Protein AF-A0A6A6XIS3-F1 (afdb_monomer_lite)

Foldseek 3Di:
DADQQDDDPVDDLVDDFAFDALVVAFFWKKKFKDLQLLLQVLQVSQACRSHVLDDCPVVQCDGQNDDNPHPRDDQDNAQAQRQPPDDDDDVPRFIKMKIKAAQGGPSRWIKIWIWTDDPPDTPDIDIHTHDPSSCRSRNQKDDFPDPPPRCQRIDGSHPGMHTGGCPPPVDHSSVSSCVNVVVVVQVVCVSVVHDHDPD

Sequence (199 aa):
MCPAIQLDMSKDYTKPPKAHHAADITTAIYQGETCNPLVCLAIIRVAQANLPFINFSSALNHLTNLSPADPFPQLPKEPTFVDDIAHMPRAGDKIIKTLFIPGYYTDGRHALGYYVRLTKYKTSILFTPCTEANLQQLGLVATFEGDTGAWEDAVIATNKGTWKDKEDESFSWTILFNWVAVCWKDRLRLIMGGKESPW

Radius of gyration: 16.17 Å; chains: 1; bounding box: 38×39×42 Å

Structure (mmCIF, N/CA/C/O backbone):
data_AF-A0A6A6XIS3-F1
#
_entry.id   AF-A0A6A6XIS3-F1
#
loop_
_atom_site.group_PDB
_atom_site.id
_atom_site.type_symbol
_atom_site.label_atom_id
_atom_site.label_alt_id
_atom_site.label_comp_id
_atom_site.label_asym_id
_atom_site.label_entity_id
_atom_site.label_seq_id
_atom_site.pdbx_PDB_ins_code
_atom_site.Cartn_x
_atom_site.Cartn_y
_atom_site.Cartn_z
_atom_site.occupancy
_atom_site.B_iso_or_equiv
_atom_site.auth_seq_id
_atom_site.auth_comp_id
_atom_site.auth_asym_id
_atom_site.auth_atom_id
_atom_site.pdbx_PDB_model_num
ATOM 1 N N . MET A 1 1 ? 13.113 -17.434 -3.482 1.00 50.44 1 MET A N 1
ATOM 2 C CA . MET A 1 1 ? 11.689 -17.653 -3.148 1.00 50.44 1 MET A CA 1
ATOM 3 C C . MET A 1 1 ? 11.311 -16.631 -2.092 1.00 50.44 1 MET A C 1
ATOM 5 O O . MET A 1 1 ? 12.051 -16.529 -1.123 1.00 50.44 1 MET A O 1
ATOM 9 N N . CYS A 1 2 ? 10.252 -15.844 -2.308 1.00 57.19 2 CYS A N 1
ATOM 10 C CA . CYS A 1 2 ? 9.712 -14.971 -1.259 1.00 57.19 2 CYS A CA 1
ATOM 11 C C . CYS A 1 2 ? 9.080 -15.837 -0.157 1.00 57.19 2 CYS A C 1
ATOM 13 O O . CYS A 1 2 ? 8.510 -16.880 -0.498 1.00 57.19 2 CYS A O 1
ATOM 15 N N . PRO A 1 3 ? 9.161 -15.438 1.123 1.00 64.69 3 PRO A N 1
ATOM 16 C CA . PRO A 1 3 ? 8.476 -16.151 2.194 1.00 64.69 3 PRO A CA 1
ATOM 17 C C . PRO A 1 3 ? 6.965 -16.176 1.929 1.00 64.69 3 PRO A C 1
ATOM 19 O O . PRO A 1 3 ? 6.390 -15.194 1.454 1.00 64.69 3 PRO A O 1
ATOM 22 N N . ALA A 1 4 ? 6.326 -17.318 2.194 1.00 76.44 4 ALA A N 1
ATOM 23 C CA . ALA A 1 4 ? 4.875 -17.428 2.106 1.00 76.44 4 ALA A CA 1
ATOM 24 C C . ALA A 1 4 ? 4.246 -16.549 3.193 1.00 76.44 4 ALA A C 1
ATOM 26 O O . ALA A 1 4 ? 4.603 -16.668 4.365 1.00 76.44 4 ALA A O 1
ATOM 27 N N . ILE A 1 5 ? 3.337 -15.655 2.804 1.00 83.62 5 ILE A N 1
ATOM 28 C CA . ILE A 1 5 ? 2.656 -14.778 3.757 1.00 83.62 5 ILE A CA 1
ATOM 29 C C . ILE A 1 5 ? 1.709 -15.616 4.609 1.00 83.62 5 ILE A C 1
ATOM 31 O O . ILE A 1 5 ? 0.888 -16.363 4.071 1.00 83.62 5 ILE A O 1
ATOM 35 N N . GLN A 1 6 ? 1.819 -15.486 5.928 1.00 83.38 6 GLN A N 1
ATOM 36 C CA . GLN A 1 6 ? 0.915 -16.167 6.843 1.00 83.38 6 GLN A CA 1
ATOM 37 C C . GLN A 1 6 ? -0.440 -15.447 6.854 1.00 83.38 6 GLN A C 1
ATOM 39 O O . GLN A 1 6 ? -0.522 -14.242 7.102 1.00 83.38 6 GLN A O 1
ATOM 44 N N . LEU A 1 7 ? -1.504 -16.189 6.545 1.00 85.81 7 LEU A N 1
ATOM 45 C CA . LEU A 1 7 ? -2.871 -15.676 6.579 1.00 85.81 7 LEU A CA 1
ATOM 46 C C . LEU A 1 7 ? -3.438 -15.750 7.996 1.00 85.81 7 LEU A C 1
ATOM 48 O O . LEU A 1 7 ? -3.193 -16.708 8.731 1.00 85.81 7 LEU A O 1
ATOM 52 N N . ASP A 1 8 ? -4.234 -14.748 8.358 1.00 86.38 8 ASP A N 1
ATOM 53 C CA . ASP A 1 8 ? -5.022 -14.761 9.583 1.00 86.38 8 ASP A CA 1
ATOM 54 C C . ASP A 1 8 ? -6.297 -15.572 9.340 1.00 86.38 8 ASP A C 1
ATOM 56 O O . ASP A 1 8 ? -7.261 -15.091 8.745 1.00 86.38 8 ASP A O 1
ATOM 60 N N . MET A 1 9 ? -6.306 -16.815 9.818 1.00 87.00 9 MET A N 1
ATOM 61 C CA . MET A 1 9 ? -7.400 -17.767 9.598 1.00 87.00 9 MET A CA 1
ATOM 62 C C . MET A 1 9 ? -8.749 -17.323 10.193 1.00 87.00 9 MET A C 1
ATOM 64 O O . MET A 1 9 ? -9.764 -17.955 9.909 1.00 87.00 9 MET A O 1
ATOM 68 N N . SER A 1 10 ? -8.791 -16.248 10.990 1.00 88.50 10 SER A N 1
ATOM 69 C CA . SER A 1 10 ? -10.043 -15.640 11.457 1.00 88.50 10 SER A CA 1
ATOM 70 C C . SER A 1 10 ? -10.752 -14.793 10.390 1.00 88.50 10 SER A C 1
ATOM 72 O O . SER A 1 10 ? -11.911 -14.415 10.581 1.00 88.50 10 SER A O 1
ATOM 74 N N . LYS A 1 11 ? -10.085 -14.473 9.271 1.00 88.75 11 LYS A N 1
ATOM 75 C CA . LYS A 1 11 ? -10.623 -13.615 8.206 1.00 88.75 11 LYS A CA 1
ATOM 76 C C . LYS A 1 11 ? -11.181 -14.427 7.044 1.00 88.75 11 LYS A C 1
ATOM 78 O O . LYS A 1 11 ? -10.642 -15.454 6.642 1.00 88.75 11 LYS A O 1
ATOM 83 N N . ASP A 1 12 ? -12.242 -13.897 6.441 1.00 88.12 12 ASP A N 1
ATOM 84 C CA . ASP A 1 12 ? -12.758 -14.403 5.172 1.00 88.12 12 ASP A CA 1
ATOM 85 C C . ASP A 1 12 ? -11.967 -13.787 4.003 1.00 88.12 12 ASP A C 1
ATOM 87 O O . ASP A 1 12 ? -12.017 -12.576 3.758 1.00 88.12 12 ASP A O 1
ATOM 91 N N . TYR A 1 13 ? -11.222 -14.639 3.296 1.00 86.56 13 TYR A N 1
ATOM 92 C CA . TYR A 1 13 ? -10.437 -14.294 2.105 1.00 86.56 13 TYR A CA 1
ATOM 93 C C . TYR A 1 13 ? -11.112 -14.707 0.794 1.00 86.56 13 TYR A C 1
ATOM 95 O O . TYR A 1 13 ? -10.559 -14.483 -0.281 1.00 86.56 13 TYR A O 1
ATOM 103 N N . THR A 1 14 ? -12.297 -15.319 0.856 1.00 85.00 14 THR A N 1
ATOM 104 C CA . THR A 1 14 ? -13.046 -15.734 -0.343 1.00 85.00 14 THR A CA 1
ATOM 105 C C . THR A 1 14 ? -13.743 -14.561 -1.019 1.00 85.00 14 THR A C 1
ATOM 107 O O . THR A 1 14 ? -14.118 -14.641 -2.188 1.00 85.00 14 THR A O 1
ATOM 110 N N . LYS A 1 15 ? -13.897 -13.455 -0.286 1.00 84.19 15 LYS A N 1
ATOM 111 C CA . LYS A 1 15 ? -14.537 -12.234 -0.749 1.00 84.19 15 LYS A CA 1
ATOM 112 C C . LYS A 1 15 ? -13.800 -10.992 -0.245 1.00 84.19 15 LYS A C 1
ATOM 114 O O . LYS A 1 15 ? -13.090 -11.047 0.760 1.00 84.19 15 LYS A O 1
ATOM 119 N N . PRO A 1 16 ? -13.999 -9.848 -0.907 1.00 83.62 16 PRO A N 1
ATOM 120 C CA . PRO A 1 16 ? -13.511 -8.565 -0.421 1.00 83.62 16 PRO A CA 1
ATOM 121 C C . PRO A 1 16 ? -14.115 -8.203 0.946 1.00 83.62 16 PRO A C 1
ATOM 123 O O . PRO A 1 16 ? -15.332 -8.342 1.117 1.00 83.62 16 PRO A O 1
ATOM 126 N N . PRO A 1 17 ? -13.319 -7.690 1.901 1.00 89.88 17 PRO A N 1
ATOM 127 C CA . PRO A 1 17 ? -13.864 -7.136 3.133 1.00 89.88 17 PRO A CA 1
ATOM 128 C C . PRO A 1 17 ? -14.709 -5.886 2.878 1.00 89.88 17 PRO A C 1
ATOM 130 O O . PRO A 1 17 ? -14.479 -5.125 1.935 1.00 89.88 17 PRO A O 1
ATOM 133 N N . LYS A 1 18 ? -15.676 -5.644 3.765 1.00 90.06 18 LYS A N 1
ATOM 134 C CA . LYS A 1 18 ? -16.499 -4.433 3.744 1.00 90.06 18 LYS A CA 1
ATOM 135 C C . LYS A 1 18 ? -15.743 -3.279 4.407 1.00 90.06 18 LYS A C 1
ATOM 137 O O . LYS A 1 18 ? -15.164 -3.459 5.471 1.00 90.06 18 LYS A O 1
ATOM 142 N N . ALA A 1 19 ? -15.763 -2.105 3.784 1.00 90.31 19 ALA A N 1
ATOM 143 C CA . ALA A 1 19 ? -15.202 -0.879 4.348 1.00 90.31 19 ALA A CA 1
ATOM 144 C C . ALA A 1 19 ? -16.170 -0.211 5.340 1.00 90.31 19 ALA A C 1
ATOM 146 O O . ALA A 1 19 ? -17.391 -0.305 5.169 1.00 90.31 19 ALA A O 1
ATOM 147 N N . HIS A 1 20 ? -15.630 0.501 6.328 1.00 90.75 20 HIS A N 1
ATOM 148 C CA . HIS A 1 20 ? -16.382 1.474 7.123 1.00 90.75 20 HIS A CA 1
ATOM 149 C C . HIS A 1 20 ? -16.811 2.683 6.277 1.00 90.75 20 HIS A C 1
ATOM 151 O O . HIS A 1 20 ? -16.275 2.923 5.189 1.00 90.75 20 HIS A O 1
ATOM 157 N N . HIS A 1 21 ? -17.773 3.471 6.766 1.00 87.31 21 HIS A N 1
ATOM 158 C CA . HIS A 1 21 ? -18.038 4.774 6.166 1.00 87.31 21 HIS A CA 1
ATOM 159 C C . HIS A 1 21 ? -16.956 5.770 6.590 1.00 87.31 21 HIS A C 1
ATOM 161 O O . HIS A 1 21 ? -16.457 5.718 7.710 1.00 87.31 21 HIS A O 1
ATOM 167 N N . ALA A 1 22 ? -16.633 6.728 5.716 1.00 84.69 22 ALA A N 1
ATOM 168 C CA . ALA A 1 22 ? -15.648 7.773 6.018 1.00 84.69 22 ALA A CA 1
ATOM 169 C C . ALA A 1 22 ? -15.992 8.568 7.294 1.00 84.69 22 ALA A C 1
ATOM 171 O O . ALA A 1 22 ? -15.108 9.086 7.965 1.00 84.69 22 ALA A O 1
ATOM 172 N N . ALA A 1 23 ? -17.283 8.673 7.625 1.00 85.00 23 ALA A N 1
ATOM 173 C CA . ALA A 1 23 ? -17.749 9.336 8.837 1.00 85.00 23 ALA A CA 1
ATOM 174 C C . ALA A 1 23 ? -17.407 8.562 10.124 1.00 85.00 23 ALA A C 1
ATOM 176 O O . ALA A 1 23 ? -17.239 9.201 11.159 1.00 85.00 23 ALA A O 1
ATOM 177 N N . ASP A 1 24 ? -17.276 7.234 10.042 1.00 85.81 24 ASP A N 1
ATOM 178 C CA . ASP A 1 24 ? -17.088 6.339 11.193 1.00 85.81 24 ASP A CA 1
ATOM 179 C C . ASP A 1 24 ? -15.615 6.196 11.597 1.00 85.81 24 ASP A C 1
ATOM 181 O O . ASP A 1 24 ? -15.310 5.684 12.670 1.00 85.81 24 ASP A O 1
ATOM 185 N N . ILE A 1 25 ? -14.693 6.611 10.727 1.00 81.12 25 ILE A N 1
ATOM 186 C CA . ILE A 1 25 ? -13.257 6.469 10.950 1.00 81.12 25 ILE A CA 1
ATOM 187 C C . ILE A 1 25 ? -12.704 7.777 11.517 1.00 81.12 25 ILE A C 1
ATOM 189 O O . ILE A 1 25 ? -12.850 8.853 10.932 1.00 81.12 25 ILE A O 1
ATOM 193 N N . THR A 1 26 ? -12.075 7.658 12.684 1.00 83.25 26 THR A N 1
ATOM 194 C CA . THR A 1 26 ? -11.471 8.764 13.439 1.00 83.25 26 THR A CA 1
ATOM 195 C C . THR A 1 26 ? -9.951 8.689 13.487 1.00 83.25 26 THR A C 1
ATOM 197 O O . THR A 1 26 ? -9.322 9.619 13.974 1.00 83.25 26 THR A O 1
ATOM 200 N N . THR A 1 27 ? -9.360 7.593 13.013 1.00 87.19 27 THR A N 1
ATOM 201 C CA . THR A 1 27 ? -7.909 7.399 13.021 1.00 87.19 27 THR A CA 1
ATOM 202 C C . THR A 1 27 ? -7.237 8.274 11.972 1.00 87.19 27 THR A C 1
ATOM 204 O O . THR A 1 27 ? -7.782 8.487 10.880 1.00 87.19 27 THR A O 1
ATOM 207 N N . ALA A 1 28 ? -6.018 8.713 12.272 1.00 91.00 28 ALA A N 1
ATOM 208 C CA . ALA A 1 28 ? -5.159 9.366 11.302 1.00 91.00 28 ALA A CA 1
ATOM 209 C C . ALA A 1 28 ? -4.902 8.451 10.090 1.00 91.00 28 ALA A C 1
ATOM 211 O O . ALA A 1 28 ? -4.998 7.222 10.160 1.00 91.00 28 ALA A O 1
ATOM 212 N N . ILE A 1 29 ? -4.586 9.055 8.950 1.00 92.31 29 ILE A N 1
ATOM 213 C CA . ILE A 1 29 ? -4.200 8.355 7.722 1.00 92.31 29 ILE A CA 1
ATOM 214 C C . ILE A 1 29 ? -2.703 8.554 7.514 1.00 92.31 29 ILE A C 1
ATOM 216 O O . ILE A 1 29 ? -2.222 9.673 7.608 1.00 92.31 29 ILE A O 1
ATOM 220 N N . TYR A 1 30 ? -1.953 7.513 7.176 1.00 93.62 30 TYR A N 1
ATOM 221 C CA . TYR A 1 30 ? -0.554 7.689 6.796 1.00 93.62 30 TYR A CA 1
ATOM 222 C C . TYR A 1 30 ? -0.441 7.863 5.287 1.00 93.62 30 TYR A C 1
ATOM 224 O O . TYR A 1 30 ? -0.939 7.034 4.520 1.00 93.62 30 TYR A O 1
ATOM 232 N N . GLN A 1 31 ? 0.235 8.918 4.843 1.00 93.06 31 GLN A N 1
ATOM 233 C CA . GLN A 1 31 ? 0.507 9.163 3.430 1.00 93.06 31 GLN A CA 1
ATOM 234 C C . GLN A 1 31 ? 1.981 9.477 3.224 1.00 93.06 31 GLN A C 1
ATOM 236 O O . GLN A 1 31 ? 2.530 10.330 3.917 1.00 93.06 31 GLN A O 1
ATOM 241 N N . GLY A 1 32 ? 2.602 8.854 2.223 1.00 93.69 32 GLY A N 1
ATOM 242 C CA . GLY A 1 32 ? 3.991 9.134 1.882 1.00 93.69 32 GLY A CA 1
ATOM 243 C C . GLY A 1 32 ? 4.312 8.986 0.406 1.00 93.69 32 GLY A C 1
ATOM 244 O O . GLY A 1 32 ? 3.444 8.700 -0.423 1.00 93.69 32 GLY A O 1
ATOM 245 N N . GLU A 1 33 ? 5.577 9.231 0.078 1.00 94.62 33 GLU A N 1
ATOM 246 C CA . GLU A 1 33 ? 6.078 9.243 -1.292 1.00 94.62 33 GLU A CA 1
ATOM 247 C C . GLU A 1 33 ? 7.423 8.522 -1.399 1.00 94.62 33 GLU A C 1
ATOM 249 O O . GLU A 1 33 ? 8.346 8.778 -0.632 1.00 94.62 33 GLU A O 1
ATOM 254 N N . THR A 1 34 ? 7.561 7.674 -2.413 1.00 95.12 34 THR A N 1
ATOM 255 C CA . THR A 1 34 ? 8.798 6.956 -2.732 1.00 95.12 34 THR A CA 1
ATOM 256 C C . THR A 1 34 ? 8.998 6.880 -4.248 1.00 95.12 34 THR A C 1
ATOM 258 O O . THR A 1 34 ? 8.078 7.115 -5.031 1.00 95.12 34 THR A O 1
ATOM 261 N N . CYS A 1 35 ? 10.208 6.540 -4.683 1.00 94.69 35 CYS A N 1
ATOM 262 C CA . CYS A 1 35 ? 10.475 6.094 -6.055 1.00 94.69 35 CYS A CA 1
ATOM 263 C C . CYS A 1 35 ? 10.856 4.608 -6.108 1.00 94.69 35 CYS A C 1
ATOM 265 O O . CYS A 1 35 ? 11.098 4.091 -7.198 1.00 94.69 35 CYS A O 1
ATOM 267 N N . ASN A 1 36 ? 10.912 3.929 -4.958 1.00 94.88 36 ASN A N 1
ATOM 268 C CA . ASN A 1 36 ? 11.418 2.574 -4.839 1.00 94.88 36 ASN A CA 1
ATOM 269 C C . ASN A 1 36 ? 10.377 1.541 -5.324 1.00 94.88 36 ASN A C 1
ATOM 271 O O . ASN A 1 36 ? 9.312 1.400 -4.711 1.00 94.88 36 ASN A O 1
ATOM 275 N N . PRO A 1 37 ? 10.662 0.772 -6.394 1.00 94.56 37 PRO A N 1
ATOM 276 C CA . PRO A 1 37 ? 9.751 -0.254 -6.901 1.00 94.56 37 PRO A CA 1
ATOM 277 C C . PRO A 1 37 ? 9.498 -1.393 -5.898 1.00 94.56 37 PRO A C 1
ATOM 279 O O . PRO A 1 37 ? 8.472 -2.074 -5.996 1.00 94.56 37 PRO A O 1
ATOM 282 N N . LEU A 1 38 ? 10.395 -1.611 -4.924 1.00 95.19 38 LEU A N 1
ATOM 283 C CA . LEU A 1 38 ? 10.233 -2.645 -3.896 1.00 95.19 38 LEU A CA 1
ATOM 284 C C . LEU A 1 38 ? 8.999 -2.410 -3.026 1.00 95.19 38 LEU A C 1
ATOM 286 O O . LEU A 1 38 ? 8.331 -3.377 -2.664 1.00 95.19 38 LEU A O 1
ATOM 290 N N . VAL A 1 39 ? 8.641 -1.150 -2.766 1.00 95.81 39 VAL A N 1
ATOM 291 C CA . VAL A 1 39 ? 7.427 -0.799 -2.018 1.00 95.81 39 VAL A CA 1
ATOM 292 C C . VAL A 1 39 ? 6.181 -1.262 -2.777 1.00 95.81 39 VAL A C 1
ATOM 294 O O . VAL A 1 39 ? 5.308 -1.918 -2.207 1.00 95.81 39 VAL A O 1
ATOM 297 N N . CYS A 1 40 ? 6.119 -1.015 -4.092 1.00 95.56 40 CYS A N 1
ATOM 298 C CA . CYS A 1 40 ? 5.038 -1.526 -4.940 1.00 95.56 40 CYS A CA 1
ATOM 299 C C . CYS A 1 40 ? 4.987 -3.058 -4.935 1.00 95.56 40 CYS A C 1
ATOM 301 O O . CYS A 1 40 ? 3.905 -3.632 -4.796 1.00 95.56 40 CYS A O 1
ATOM 303 N N . LEU A 1 41 ? 6.141 -3.723 -5.067 1.00 95.75 41 LEU A N 1
ATOM 304 C CA . LEU A 1 41 ? 6.219 -5.182 -5.042 1.00 95.75 41 LEU A CA 1
ATOM 305 C C . LEU A 1 41 ? 5.705 -5.746 -3.713 1.00 95.75 41 LEU A C 1
ATOM 307 O O . LEU A 1 41 ? 4.886 -6.664 -3.730 1.00 95.75 41 LEU A O 1
ATOM 311 N N . ALA A 1 42 ? 6.144 -5.199 -2.581 1.00 95.69 42 ALA A N 1
ATOM 312 C CA . ALA A 1 42 ? 5.707 -5.625 -1.256 1.00 95.69 42 ALA A CA 1
ATOM 313 C C . ALA A 1 42 ? 4.184 -5.482 -1.102 1.00 95.69 42 ALA A C 1
ATOM 315 O O . ALA A 1 42 ? 3.515 -6.446 -0.732 1.00 95.69 42 ALA A O 1
ATOM 316 N N . ILE A 1 43 ? 3.607 -4.342 -1.502 1.00 96.25 43 ILE A N 1
ATOM 317 C CA . ILE A 1 43 ? 2.150 -4.125 -1.478 1.00 96.25 43 ILE A CA 1
ATOM 318 C C . ILE A 1 43 ? 1.414 -5.122 -2.389 1.00 96.25 43 ILE A C 1
ATOM 320 O O . ILE A 1 43 ? 0.378 -5.663 -2.003 1.00 96.25 43 ILE A O 1
ATOM 324 N N . ILE A 1 44 ? 1.944 -5.428 -3.580 1.00 95.12 44 ILE A N 1
ATOM 325 C CA . ILE A 1 44 ? 1.360 -6.460 -4.453 1.00 95.12 44 ILE A CA 1
ATOM 326 C C . ILE A 1 44 ? 1.405 -7.834 -3.780 1.00 95.12 44 ILE A C 1
ATOM 328 O O . ILE A 1 44 ? 0.435 -8.583 -3.883 1.00 95.12 44 ILE A O 1
ATOM 332 N N . ARG A 1 45 ? 2.484 -8.184 -3.068 1.00 94.88 45 ARG A N 1
ATOM 333 C CA . ARG A 1 45 ? 2.554 -9.457 -2.334 1.00 94.88 45 ARG A CA 1
ATOM 334 C C . ARG A 1 45 ? 1.523 -9.522 -1.207 1.00 94.88 45 ARG A C 1
ATOM 336 O O . ARG A 1 45 ? 0.861 -10.551 -1.091 1.00 94.88 45 ARG A O 1
ATOM 343 N N . VAL A 1 46 ? 1.304 -8.431 -0.463 1.00 94.56 46 VAL A N 1
ATOM 344 C CA . VAL A 1 46 ? 0.181 -8.335 0.494 1.00 94.56 46 VAL A CA 1
ATOM 345 C C . VAL A 1 46 ? -1.144 -8.634 -0.206 1.00 94.56 46 VAL A C 1
ATOM 347 O O . VAL A 1 46 ? -1.942 -9.425 0.299 1.00 94.56 46 VAL A O 1
ATOM 350 N N . ALA A 1 47 ? -1.361 -8.040 -1.382 1.00 92.81 47 ALA A N 1
ATOM 351 C CA . ALA A 1 47 ? -2.586 -8.221 -2.149 1.00 92.81 47 ALA A CA 1
ATOM 352 C C . ALA A 1 47 ? -2.778 -9.656 -2.640 1.00 92.81 47 ALA A C 1
ATOM 354 O O . ALA A 1 47 ? -3.877 -10.185 -2.529 1.00 92.81 47 ALA A O 1
ATOM 355 N N . GLN A 1 48 ? -1.722 -10.324 -3.106 1.00 92.00 48 GLN A N 1
ATOM 356 C CA . GLN A 1 48 ? -1.797 -11.734 -3.499 1.00 92.00 48 GLN A CA 1
ATOM 357 C C . GLN A 1 48 ? -2.224 -12.643 -2.343 1.00 92.00 48 GLN A C 1
ATOM 359 O O . GLN A 1 48 ? -2.976 -13.588 -2.563 1.00 92.00 48 GLN A O 1
ATOM 364 N N . ALA A 1 49 ? -1.765 -12.353 -1.124 1.00 90.88 49 ALA A N 1
ATOM 365 C CA . ALA A 1 49 ? -2.154 -13.107 0.061 1.00 90.88 49 ALA A CA 1
ATOM 366 C C . ALA A 1 49 ? -3.596 -12.799 0.490 1.00 90.88 49 ALA A C 1
ATOM 368 O O . ALA A 1 49 ? -4.377 -13.708 0.756 1.00 90.88 49 ALA A O 1
ATOM 369 N N . ASN A 1 50 ? -3.970 -11.519 0.527 1.00 89.19 50 ASN A N 1
ATOM 370 C CA . ASN A 1 50 ? -5.267 -11.087 1.048 1.00 89.19 50 ASN A CA 1
ATOM 371 C C . ASN A 1 50 ? -6.412 -11.182 0.028 1.00 89.19 50 ASN A C 1
ATOM 373 O O . ASN A 1 50 ? -7.576 -11.079 0.414 1.00 89.19 50 ASN A O 1
ATOM 377 N N . LEU A 1 51 ? -6.097 -11.348 -1.258 1.00 88.44 51 LEU A N 1
ATOM 37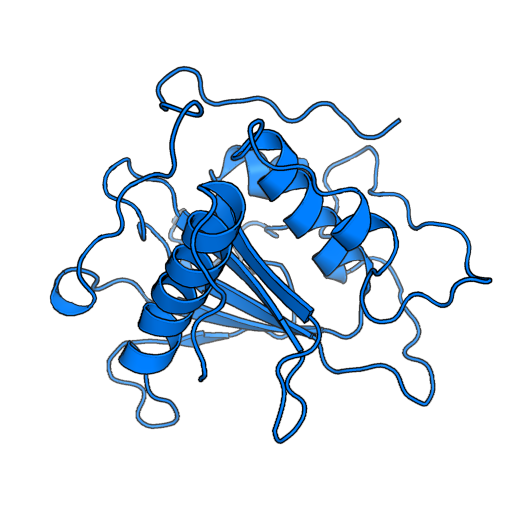8 C CA . LEU A 1 51 ? -7.049 -11.415 -2.367 1.00 88.44 51 LEU A CA 1
ATOM 379 C C . LEU A 1 51 ? -6.685 -12.565 -3.321 1.00 88.44 51 LEU A C 1
ATOM 381 O O . LEU A 1 51 ? -6.405 -12.326 -4.498 1.00 88.44 51 LEU A O 1
ATOM 385 N N . PRO A 1 52 ? -6.701 -13.825 -2.844 1.00 87.94 52 PRO A N 1
ATOM 386 C CA . PRO A 1 52 ? -6.243 -14.978 -3.625 1.00 87.94 52 PRO A CA 1
ATOM 387 C C . PRO A 1 52 ? -7.106 -15.261 -4.865 1.00 87.94 52 PRO A C 1
ATOM 389 O O . PRO A 1 52 ? -6.668 -15.944 -5.786 1.00 87.94 52 PRO A O 1
ATOM 392 N N . PHE A 1 53 ? -8.323 -14.715 -4.919 1.00 83.94 53 PHE A N 1
ATOM 393 C CA . PHE A 1 53 ? -9.223 -14.800 -6.072 1.00 83.94 53 PHE A CA 1
ATOM 394 C C . PHE A 1 53 ? -8.884 -13.802 -7.198 1.00 83.94 53 PHE A C 1
ATOM 396 O O . PHE A 1 53 ? -9.559 -13.791 -8.227 1.00 83.94 53 PHE A O 1
ATOM 403 N N . ILE A 1 54 ? -7.859 -12.957 -7.030 1.00 84.69 54 ILE A N 1
ATOM 404 C CA . ILE A 1 54 ? -7.409 -11.980 -8.030 1.00 84.69 54 ILE A CA 1
ATOM 405 C C . ILE A 1 54 ? -6.049 -12.397 -8.595 1.00 84.69 54 ILE A C 1
ATOM 407 O O . ILE A 1 54 ? -5.099 -12.659 -7.860 1.00 84.69 54 ILE A O 1
ATOM 411 N N . ASN A 1 55 ? -5.918 -12.384 -9.924 1.00 87.88 55 ASN A N 1
ATOM 412 C CA . ASN A 1 55 ? -4.633 -12.595 -10.583 1.00 87.88 55 ASN A CA 1
ATOM 413 C C . ASN A 1 55 ? -3.836 -11.280 -10.682 1.00 87.88 55 ASN A C 1
ATOM 415 O O . ASN A 1 55 ? -4.256 -10.327 -11.339 1.00 87.88 55 ASN A O 1
ATOM 419 N N . PHE A 1 56 ? -2.647 -11.255 -10.075 1.00 89.50 56 PHE A N 1
ATOM 420 C CA . PHE A 1 56 ? -1.744 -10.100 -10.061 1.00 89.50 56 PHE A CA 1
ATOM 421 C C . PHE A 1 56 ? -0.576 -10.187 -11.058 1.00 89.50 56 PHE A C 1
ATOM 423 O O . PHE A 1 56 ? 0.309 -9.335 -11.010 1.00 89.50 56 PHE A O 1
ATOM 430 N N . SER A 1 57 ? -0.552 -11.151 -11.988 1.00 90.00 57 SER A N 1
ATOM 431 C CA . SER A 1 57 ? 0.531 -11.295 -12.980 1.00 90.00 57 SER A CA 1
ATOM 432 C C . SER A 1 57 ? 0.803 -10.005 -13.753 1.00 90.00 57 SER A C 1
ATOM 434 O O . SER A 1 57 ? 1.956 -9.612 -13.896 1.00 90.00 57 SER A O 1
ATOM 436 N N . SER A 1 58 ? -0.243 -9.294 -14.186 1.00 86.81 58 SER A N 1
ATOM 437 C CA . SER A 1 58 ? -0.073 -8.005 -14.866 1.00 86.81 58 SER A CA 1
ATOM 438 C C . SER A 1 58 ? 0.538 -6.940 -13.950 1.00 86.81 58 SER A C 1
ATOM 440 O O . SER A 1 58 ? 1.373 -6.168 -14.397 1.00 86.81 58 SER A O 1
ATOM 442 N N . ALA A 1 59 ? 0.150 -6.884 -12.673 1.00 89.00 59 ALA A N 1
ATOM 443 C CA . ALA A 1 59 ? 0.716 -5.912 -11.737 1.00 89.00 59 ALA A CA 1
ATOM 444 C C . ALA A 1 59 ? 2.202 -6.195 -11.463 1.00 89.00 59 ALA A C 1
ATOM 446 O O . ALA A 1 59 ? 2.997 -5.265 -11.381 1.00 89.00 59 ALA A O 1
ATOM 447 N N . LEU A 1 60 ? 2.579 -7.475 -11.377 1.00 90.75 60 LEU A N 1
ATOM 448 C CA . LEU A 1 60 ? 3.971 -7.898 -11.229 1.00 90.75 60 LEU A CA 1
ATOM 449 C C . LEU A 1 60 ? 4.794 -7.573 -12.484 1.00 90.75 60 LEU A C 1
ATOM 451 O O . LEU A 1 60 ? 5.884 -7.032 -12.370 1.00 90.75 60 LEU A O 1
ATOM 455 N N . ASN A 1 61 ? 4.268 -7.829 -13.682 1.00 88.38 61 ASN A N 1
ATOM 456 C CA . ASN A 1 61 ? 4.987 -7.554 -14.933 1.00 88.38 61 ASN A CA 1
ATOM 457 C C . ASN A 1 61 ? 5.145 -6.055 -15.240 1.00 88.38 61 ASN A C 1
ATOM 459 O O . ASN A 1 61 ? 5.977 -5.685 -16.064 1.00 88.38 61 ASN A O 1
ATOM 463 N N . HIS A 1 62 ? 4.355 -5.198 -14.591 1.00 88.00 62 HIS A N 1
ATOM 464 C CA . HIS A 1 62 ? 4.327 -3.754 -14.820 1.00 88.00 62 HIS A CA 1
ATOM 465 C C . HIS A 1 62 ? 4.539 -2.972 -13.516 1.00 88.00 62 HIS A C 1
ATOM 467 O O . HIS A 1 62 ? 3.819 -2.013 -13.225 1.00 88.00 62 HIS A O 1
ATOM 473 N N . LEU A 1 63 ? 5.525 -3.393 -12.716 1.00 92.00 63 LEU A N 1
ATOM 474 C CA . LEU A 1 63 ? 5.946 -2.652 -11.527 1.00 92.00 63 LEU A CA 1
ATOM 475 C C . LEU A 1 63 ? 6.360 -1.224 -11.902 1.00 92.00 63 LEU A C 1
ATOM 477 O O . LEU A 1 63 ? 7.130 -0.998 -12.835 1.00 92.00 63 LEU A O 1
ATOM 481 N N . THR A 1 64 ? 5.854 -0.247 -11.151 1.00 92.12 64 THR A N 1
ATOM 482 C CA . THR A 1 64 ? 6.236 1.157 -11.325 1.00 92.12 64 THR A CA 1
ATOM 483 C C . THR A 1 64 ? 7.746 1.319 -11.148 1.00 92.12 64 THR A C 1
ATOM 485 O O . THR A 1 64 ? 8.296 0.762 -10.207 1.00 92.12 64 THR A O 1
ATOM 488 N N . ASN A 1 65 ? 8.396 2.114 -12.006 1.00 92.50 65 ASN A N 1
ATOM 489 C CA . ASN A 1 65 ? 9.845 2.391 -11.992 1.00 92.50 65 ASN A CA 1
ATOM 490 C C . ASN A 1 65 ? 10.745 1.162 -12.221 1.00 92.50 65 ASN A C 1
ATOM 492 O O . ASN A 1 65 ? 11.940 1.203 -11.925 1.00 92.50 65 ASN A O 1
ATOM 496 N N . LEU A 1 66 ? 10.187 0.087 -12.784 1.00 91.19 66 LEU A N 1
ATOM 497 C CA . LEU A 1 66 ? 10.943 -1.064 -13.260 1.00 91.19 66 LEU A CA 1
ATOM 498 C C . LEU A 1 66 ? 10.895 -1.115 -14.793 1.00 91.19 66 LEU A C 1
ATOM 500 O O . LEU A 1 66 ? 9.824 -1.216 -15.392 1.00 91.19 66 LEU A O 1
ATOM 504 N N . SER A 1 67 ? 12.057 -1.020 -15.437 1.00 85.69 67 SER A N 1
ATOM 505 C CA . SER A 1 67 ? 12.189 -1.198 -16.885 1.00 85.69 67 SER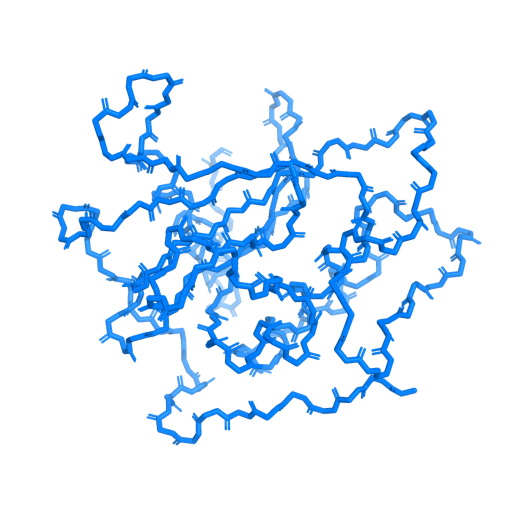 A CA 1
ATOM 506 C C . SER A 1 67 ? 12.051 -2.680 -17.253 1.00 85.69 67 SER A C 1
ATOM 508 O O . SER A 1 67 ? 12.497 -3.529 -16.482 1.00 85.69 67 SER A O 1
ATOM 510 N N . PRO A 1 68 ? 11.543 -3.033 -18.450 1.00 84.69 68 PRO A N 1
ATOM 511 C CA . PRO A 1 68 ? 11.523 -4.423 -18.916 1.00 84.69 68 PRO A CA 1
ATOM 512 C C . PRO A 1 68 ? 12.901 -5.102 -18.964 1.00 84.69 68 PRO A C 1
ATOM 514 O O . PRO A 1 68 ? 12.977 -6.327 -18.947 1.00 84.69 68 PRO A O 1
ATOM 517 N N . ALA A 1 69 ? 13.980 -4.318 -19.062 1.00 86.75 69 ALA A N 1
ATOM 518 C CA . ALA A 1 69 ? 15.352 -4.821 -19.066 1.00 86.75 69 ALA A CA 1
ATOM 519 C C . ALA A 1 69 ? 15.947 -4.986 -17.656 1.00 86.75 69 ALA A C 1
ATOM 521 O O . ALA A 1 69 ? 16.994 -5.616 -17.511 1.00 86.75 69 ALA A O 1
ATOM 522 N N . ASP A 1 70 ? 15.318 -4.406 -16.630 1.00 86.88 70 ASP A N 1
ATOM 523 C CA . ASP A 1 70 ? 15.814 -4.509 -15.263 1.00 86.88 70 ASP A CA 1
ATOM 524 C C . ASP A 1 70 ? 15.557 -5.918 -14.707 1.00 86.88 70 ASP A C 1
ATOM 526 O O . ASP A 1 70 ? 14.513 -6.520 -14.983 1.00 86.88 70 ASP A O 1
ATOM 530 N N . PRO A 1 71 ? 16.465 -6.456 -13.875 1.00 88.62 71 PRO A N 1
ATOM 531 C CA . PRO A 1 71 ? 16.179 -7.679 -13.145 1.00 88.62 71 PRO A CA 1
ATOM 532 C C . PRO A 1 71 ? 14.978 -7.469 -12.221 1.00 88.62 71 PRO A C 1
ATOM 534 O O . PRO A 1 71 ? 14.838 -6.431 -11.572 1.00 88.62 71 PRO A O 1
ATOM 537 N N . PHE A 1 72 ? 14.122 -8.486 -12.124 1.00 89.12 72 PHE A N 1
ATOM 538 C CA . PHE A 1 72 ? 12.967 -8.424 -11.239 1.00 89.12 72 PHE A CA 1
ATOM 539 C C . PHE A 1 72 ? 13.418 -8.269 -9.772 1.00 89.12 72 PHE A C 1
ATOM 541 O O . PHE A 1 72 ? 14.228 -9.081 -9.303 1.00 89.12 72 PHE A O 1
ATOM 548 N N . PRO A 1 73 ? 12.910 -7.266 -9.030 1.00 89.75 73 PRO A N 1
ATOM 549 C CA . PRO A 1 73 ? 13.357 -7.001 -7.673 1.00 89.75 73 PRO A CA 1
ATOM 550 C C . PRO A 1 73 ? 12.971 -8.143 -6.730 1.00 89.75 73 PRO A C 1
ATOM 552 O O . PRO A 1 73 ? 11.931 -8.789 -6.882 1.00 89.75 73 PRO A O 1
ATOM 555 N N . GLN A 1 74 ? 13.816 -8.395 -5.733 1.00 89.88 74 GLN A N 1
ATOM 556 C CA . GLN A 1 74 ? 13.573 -9.415 -4.717 1.00 89.88 74 GLN A CA 1
ATOM 557 C C . GLN A 1 74 ? 13.313 -8.748 -3.375 1.00 89.88 74 GLN A C 1
ATOM 559 O O . GLN A 1 74 ? 14.060 -7.865 -2.963 1.00 89.88 74 GLN A O 1
ATOM 564 N N . LEU A 1 75 ? 12.261 -9.196 -2.692 1.00 89.81 75 LEU A N 1
ATOM 565 C CA . LEU A 1 75 ? 12.049 -8.817 -1.302 1.00 89.81 75 LEU A CA 1
ATOM 566 C C . LEU A 1 75 ? 13.121 -9.484 -0.428 1.00 89.81 75 LEU A C 1
ATOM 568 O O . LEU A 1 75 ? 13.519 -10.620 -0.725 1.00 89.81 75 LEU A O 1
ATOM 572 N N . PRO A 1 76 ? 13.589 -8.802 0.629 1.00 86.12 76 PRO A N 1
ATOM 573 C CA . PRO A 1 76 ? 14.534 -9.384 1.567 1.00 86.12 76 PRO A CA 1
ATOM 574 C C . PRO A 1 76 ? 13.929 -10.639 2.211 1.00 86.12 76 PRO A C 1
ATOM 576 O O . PRO A 1 76 ? 12.711 -10.776 2.338 1.00 86.12 76 PRO A O 1
ATOM 579 N N . LYS A 1 77 ? 14.788 -11.599 2.568 1.00 83.62 77 LYS A N 1
ATOM 580 C CA . LYS A 1 77 ? 14.350 -12.828 3.253 1.00 83.62 77 LYS A CA 1
ATOM 581 C C . LYS A 1 77 ? 13.967 -12.559 4.703 1.00 83.62 77 LYS A C 1
ATOM 583 O O . LYS A 1 77 ? 13.030 -13.173 5.199 1.00 83.62 77 LYS A O 1
ATOM 588 N N . GLU A 1 78 ? 14.699 -11.648 5.330 1.00 83.62 78 GLU A N 1
ATOM 589 C CA . GLU A 1 78 ? 14.450 -11.181 6.685 1.00 83.62 78 GLU A CA 1
ATOM 590 C C . GLU A 1 78 ? 13.635 -9.881 6.645 1.00 83.62 78 GLU A C 1
ATOM 592 O O . GLU A 1 78 ? 13.800 -9.101 5.699 1.00 83.62 78 GLU A O 1
ATOM 597 N N . PRO A 1 79 ? 12.791 -9.612 7.655 1.00 79.06 79 PRO A N 1
ATOM 598 C CA . PRO A 1 79 ? 12.089 -8.341 7.783 1.00 79.06 79 PRO A CA 1
ATOM 599 C C . PRO A 1 79 ? 13.081 -7.171 7.805 1.00 79.06 79 PRO A C 1
ATOM 601 O O . PRO A 1 79 ? 13.823 -6.968 8.759 1.00 79.06 79 PRO A O 1
ATOM 604 N N . THR A 1 80 ? 13.127 -6.411 6.717 1.00 89.25 80 THR A N 1
ATOM 605 C CA . THR A 1 80 ? 13.889 -5.162 6.590 1.00 89.25 80 THR A CA 1
ATOM 606 C C . THR A 1 80 ? 12.953 -4.142 5.986 1.00 89.25 80 THR A C 1
ATOM 608 O O . THR A 1 80 ? 12.249 -4.476 5.029 1.00 89.25 80 THR A O 1
ATOM 611 N N . PHE A 1 81 ? 12.931 -2.924 6.528 1.00 92.50 81 PHE A N 1
ATOM 612 C CA . PHE A 1 81 ? 12.044 -1.891 6.015 1.00 92.50 8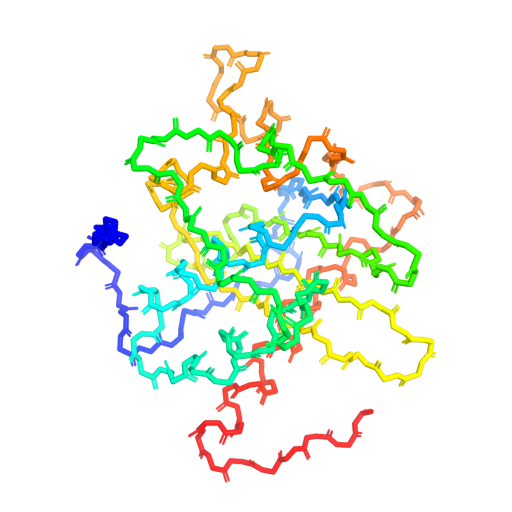1 PHE A CA 1
ATOM 613 C C . PHE A 1 81 ? 12.335 -1.636 4.531 1.00 92.50 81 PHE A C 1
ATOM 615 O O . PHE A 1 81 ? 13.452 -1.293 4.146 1.00 92.50 81 PHE A O 1
ATOM 622 N N . VAL A 1 82 ? 11.346 -1.881 3.670 1.00 92.75 82 VAL A N 1
ATOM 623 C CA . VAL A 1 82 ? 11.585 -2.017 2.224 1.00 92.75 82 VAL A CA 1
ATOM 624 C C . VAL A 1 82 ? 12.037 -0.721 1.567 1.00 92.75 82 VAL A C 1
ATOM 626 O O . VAL A 1 82 ? 12.732 -0.770 0.554 1.00 92.75 82 VAL A O 1
ATOM 629 N N . ASP A 1 83 ? 11.667 0.425 2.137 1.00 93.00 83 ASP A N 1
ATOM 630 C CA . ASP A 1 83 ? 12.048 1.733 1.607 1.00 93.00 83 ASP A CA 1
ATOM 631 C C . ASP A 1 83 ? 13.483 2.137 1.990 1.00 93.00 83 ASP A C 1
ATOM 633 O O . ASP A 1 83 ? 14.049 3.019 1.350 1.00 93.00 83 ASP A O 1
ATOM 637 N N . ASP A 1 84 ? 14.104 1.453 2.961 1.00 91.44 84 ASP A N 1
ATOM 638 C CA . ASP A 1 84 ? 15.520 1.646 3.314 1.00 91.44 84 ASP A CA 1
ATOM 639 C C . ASP A 1 84 ? 16.464 0.875 2.383 1.00 91.44 84 ASP A C 1
ATOM 641 O O . ASP A 1 84 ? 17.671 1.131 2.336 1.00 91.44 84 ASP A O 1
ATOM 645 N N . ILE A 1 85 ? 15.931 -0.072 1.604 1.00 90.75 85 ILE A N 1
ATOM 646 C CA . ILE A 1 85 ? 16.714 -0.789 0.600 1.00 90.75 85 ILE A CA 1
ATOM 647 C C . ILE A 1 85 ? 17.063 0.191 -0.517 1.00 90.75 85 ILE A C 1
ATOM 649 O O . ILE A 1 85 ? 16.182 0.734 -1.184 1.00 90.75 85 ILE A O 1
ATOM 653 N N . ALA A 1 86 ? 18.364 0.387 -0.729 1.00 87.00 86 ALA A N 1
ATOM 654 C CA . ALA A 1 86 ? 18.881 1.381 -1.654 1.00 87.00 86 ALA A CA 1
ATOM 655 C C . ALA A 1 86 ? 18.264 1.252 -3.058 1.00 87.00 86 ALA A C 1
ATOM 657 O O . ALA A 1 86 ? 18.459 0.263 -3.765 1.00 87.00 86 ALA A O 1
ATOM 658 N N . HIS A 1 87 ? 17.579 2.312 -3.480 1.00 87.69 87 HIS A N 1
ATOM 659 C CA . HIS A 1 87 ? 17.142 2.541 -4.853 1.00 87.69 87 HIS A CA 1
ATOM 660 C C . HIS A 1 87 ? 17.684 3.895 -5.288 1.00 87.69 87 HIS A C 1
ATOM 662 O O . HIS A 1 87 ? 17.441 4.897 -4.619 1.00 87.69 87 HIS A O 1
ATOM 668 N N . MET A 1 88 ? 18.418 3.937 -6.397 1.00 87.00 88 MET A N 1
ATOM 669 C CA . MET A 1 88 ? 18.866 5.196 -6.986 1.00 87.00 88 MET A CA 1
ATOM 670 C C . MET A 1 88 ? 17.809 5.662 -7.991 1.00 87.00 88 MET A C 1
ATOM 672 O O . MET A 1 88 ? 17.656 5.012 -9.030 1.00 87.00 88 MET A O 1
ATOM 676 N N . PRO A 1 89 ? 17.074 6.758 -7.717 1.00 87.19 89 PRO A N 1
ATOM 677 C CA . PRO A 1 89 ? 16.057 7.244 -8.637 1.00 87.19 89 PRO A CA 1
ATOM 678 C C . PRO A 1 89 ? 16.668 7.586 -9.995 1.00 87.19 89 PRO A C 1
ATOM 680 O O . PRO A 1 89 ? 17.681 8.285 -10.080 1.00 87.19 89 PRO A O 1
ATOM 683 N N . ARG A 1 90 ? 16.042 7.100 -11.065 1.00 89.50 90 ARG A N 1
ATOM 684 C CA . ARG A 1 90 ? 16.465 7.352 -12.445 1.00 89.50 90 ARG A CA 1
ATOM 685 C C . ARG A 1 90 ? 15.691 8.516 -13.051 1.00 89.50 90 ARG A C 1
ATOM 687 O O . ARG A 1 90 ? 14.573 8.836 -12.647 1.00 89.50 90 ARG A O 1
ATOM 694 N N . ALA A 1 91 ? 16.277 9.150 -14.064 1.00 87.12 91 ALA A N 1
ATOM 695 C CA . ALA A 1 91 ? 15.567 10.155 -14.844 1.00 87.12 91 ALA A CA 1
ATOM 696 C C . ALA A 1 91 ? 14.311 9.528 -15.474 1.00 87.12 91 ALA A C 1
ATOM 698 O O . ALA A 1 91 ? 14.401 8.558 -16.223 1.00 87.12 91 ALA A O 1
ATOM 699 N N . GLY A 1 92 ? 13.140 10.085 -15.162 1.00 85.94 92 GLY A N 1
ATOM 700 C CA . GLY A 1 92 ? 11.851 9.573 -15.632 1.00 85.94 92 GLY A CA 1
ATOM 701 C C . GLY A 1 92 ? 11.102 8.682 -14.638 1.00 85.94 92 GLY A C 1
ATOM 702 O O . GLY A 1 92 ? 9.910 8.438 -14.880 1.00 85.94 92 GLY A O 1
ATOM 703 N N . ASP A 1 93 ? 11.740 8.283 -13.527 1.00 91.12 93 ASP A N 1
ATOM 704 C CA . ASP A 1 93 ? 11.069 7.610 -12.412 1.00 91.12 93 ASP A CA 1
ATOM 705 C C . ASP A 1 93 ? 9.880 8.448 -11.939 1.00 91.12 93 ASP A C 1
ATOM 707 O O . ASP A 1 93 ? 9.908 9.681 -11.867 1.00 91.12 93 ASP A O 1
ATOM 711 N N . LYS A 1 94 ? 8.786 7.755 -11.654 1.00 91.88 94 LYS A N 1
ATOM 712 C CA . LYS A 1 94 ? 7.547 8.340 -11.171 1.00 91.88 94 LYS A CA 1
ATOM 713 C C . LYS A 1 94 ? 7.550 8.368 -9.653 1.00 91.88 94 LYS A C 1
ATOM 715 O O . LYS A 1 94 ? 7.957 7.403 -9.011 1.00 91.88 94 LYS A O 1
ATOM 720 N N . ILE A 1 95 ? 6.999 9.443 -9.099 1.00 93.00 95 ILE A N 1
ATOM 721 C CA . ILE A 1 95 ? 6.680 9.505 -7.675 1.00 93.00 95 ILE A CA 1
ATOM 722 C C . ILE A 1 95 ? 5.526 8.535 -7.411 1.00 93.00 95 ILE A C 1
ATOM 724 O O . ILE A 1 95 ? 4.418 8.698 -7.937 1.00 93.00 95 ILE A O 1
ATOM 728 N N . ILE A 1 96 ? 5.808 7.515 -6.611 1.00 94.00 96 ILE A N 1
ATOM 729 C CA . ILE A 1 96 ? 4.843 6.560 -6.084 1.00 94.00 96 ILE A CA 1
ATOM 730 C C . ILE A 1 96 ? 4.328 7.142 -4.778 1.00 94.00 96 ILE A C 1
ATOM 732 O O . ILE A 1 96 ? 5.096 7.363 -3.847 1.00 94.00 96 ILE A O 1
ATOM 736 N N . LYS A 1 97 ? 3.023 7.372 -4.696 1.00 92.94 97 LYS A N 1
ATOM 737 C CA . LYS A 1 97 ? 2.377 7.772 -3.449 1.00 92.94 97 LYS A CA 1
ATOM 738 C C . LYS A 1 97 ? 1.841 6.537 -2.750 1.00 92.94 97 LYS A C 1
ATOM 740 O O . LYS A 1 97 ? 1.179 5.725 -3.396 1.00 92.94 97 LYS A O 1
ATOM 745 N N . THR A 1 98 ? 2.105 6.403 -1.461 1.00 95.00 98 THR A N 1
ATOM 746 C CA . THR A 1 98 ? 1.560 5.345 -0.609 1.00 95.00 98 THR A CA 1
ATOM 747 C C . THR A 1 98 ? 0.492 5.919 0.306 1.00 95.00 98 THR A C 1
ATOM 749 O O . THR A 1 98 ? 0.476 7.114 0.611 1.00 95.00 98 THR A O 1
ATOM 752 N N . LEU A 1 99 ? -0.441 5.065 0.710 1.00 94.31 99 LEU A N 1
ATOM 753 C CA . LEU A 1 99 ? -1.516 5.442 1.612 1.00 94.31 99 LEU A CA 1
ATOM 754 C C . LEU A 1 99 ? -1.879 4.248 2.492 1.00 94.31 99 LEU A C 1
ATOM 756 O O . LEU A 1 99 ? -2.133 3.156 1.974 1.00 94.31 99 LEU A O 1
ATOM 760 N N . PHE A 1 100 ? -1.928 4.474 3.800 1.00 95.50 100 PHE A N 1
ATOM 761 C CA . PHE A 1 100 ? -2.354 3.506 4.798 1.00 95.50 100 PHE A CA 1
ATOM 762 C C . PHE A 1 100 ? -3.457 4.096 5.677 1.00 95.50 100 PHE A C 1
ATOM 764 O O . PHE A 1 100 ? -3.351 5.224 6.153 1.00 95.50 100 PHE A O 1
ATOM 771 N N . ILE A 1 101 ? -4.530 3.331 5.866 1.00 94.38 101 ILE A N 1
ATOM 772 C CA . ILE A 1 101 ? -5.683 3.722 6.677 1.00 94.38 101 ILE A CA 1
ATOM 773 C C . ILE A 1 101 ? -5.934 2.625 7.715 1.00 94.38 101 ILE A C 1
ATOM 775 O O . ILE A 1 101 ? -6.409 1.538 7.344 1.00 94.38 101 ILE A O 1
ATOM 779 N N . PRO A 1 102 ? -5.620 2.879 8.998 1.00 94.12 102 PRO A N 1
ATOM 780 C CA . PRO A 1 102 ? -5.895 1.937 10.067 1.00 94.12 102 PRO A CA 1
ATOM 781 C C . PRO A 1 102 ? -7.390 1.608 10.163 1.00 94.12 102 PRO A C 1
ATOM 783 O O . PRO A 1 102 ? -8.229 2.482 9.971 1.00 94.12 102 PRO A O 1
ATOM 786 N N . GLY A 1 103 ? -7.741 0.343 10.431 1.00 92.62 103 GLY A N 1
ATOM 787 C CA . GLY A 1 103 ? -9.128 -0.047 10.707 1.00 92.62 103 GLY A CA 1
ATOM 788 C C . GLY A 1 103 ? -10.121 0.237 9.575 1.00 92.62 103 GLY A C 1
ATOM 789 O O . GLY A 1 103 ? -11.313 0.355 9.826 1.00 92.62 103 GLY A O 1
ATOM 790 N N . TYR A 1 104 ? -9.655 0.370 8.328 1.00 93.81 104 TYR A N 1
ATOM 791 C CA . TYR A 1 104 ? -10.511 0.723 7.192 1.00 93.81 104 TYR A CA 1
ATOM 792 C C . TYR A 1 104 ? -11.663 -0.271 6.967 1.00 93.81 104 TYR A C 1
ATOM 794 O O . TYR A 1 104 ? -12.750 0.119 6.530 1.00 93.81 104 TYR A O 1
ATOM 802 N N . TYR A 1 105 ? -11.432 -1.558 7.240 1.00 93.31 105 TYR A N 1
ATOM 803 C CA . TYR A 1 105 ? -12.411 -2.618 7.021 1.00 93.31 105 TYR A CA 1
ATOM 804 C C . TYR A 1 105 ? -13.092 -3.057 8.316 1.00 93.31 105 TYR A C 1
ATOM 806 O O . TYR A 1 105 ? -12.470 -3.149 9.370 1.00 93.31 105 TYR A O 1
ATOM 814 N N . THR A 1 106 ? -14.366 -3.435 8.205 1.00 92.94 106 THR A N 1
ATOM 815 C CA . THR A 1 106 ? -15.221 -3.814 9.342 1.00 92.94 106 THR A CA 1
ATOM 816 C C . THR A 1 106 ? -14.792 -5.093 10.053 1.00 92.94 106 THR A C 1
ATOM 818 O O . THR A 1 106 ? -15.319 -5.412 11.112 1.00 92.94 106 THR A O 1
ATOM 821 N N . ASP A 1 107 ? -13.881 -5.862 9.461 1.00 92.81 107 ASP A N 1
ATOM 822 C CA . ASP A 1 107 ? -13.302 -7.060 10.066 1.00 92.81 107 ASP A CA 1
ATOM 823 C C . ASP A 1 107 ? -11.967 -6.785 10.776 1.00 92.81 107 ASP A C 1
ATOM 825 O O . ASP A 1 107 ? -11.267 -7.727 11.143 1.00 92.81 107 ASP A O 1
ATOM 829 N N . GLY A 1 108 ? -11.602 -5.514 10.969 1.00 91.44 108 GLY A N 1
ATOM 830 C CA . GLY A 1 108 ? -10.389 -5.092 11.669 1.00 91.44 108 GLY A CA 1
ATOM 831 C C . GLY A 1 108 ? -9.138 -5.030 10.794 1.00 91.44 108 GLY A C 1
ATOM 832 O O . GLY A 1 108 ? -8.077 -4.673 11.295 1.00 91.44 108 GLY A O 1
ATOM 833 N N . ARG A 1 109 ? -9.224 -5.356 9.497 1.00 94.31 109 ARG A N 1
ATOM 834 C CA . ARG A 1 109 ? -8.104 -5.141 8.570 1.00 94.31 109 ARG A CA 1
ATOM 835 C C . ARG A 1 109 ? -7.921 -3.654 8.262 1.00 94.31 109 ARG A C 1
ATOM 837 O O . AR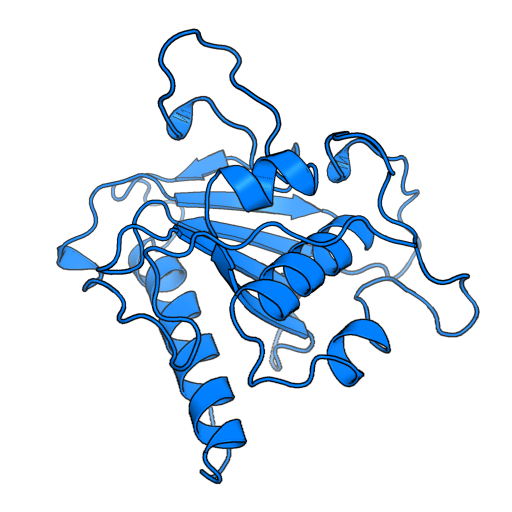G A 1 109 ? -8.876 -2.875 8.228 1.00 94.31 109 ARG A O 1
ATOM 844 N N . HIS A 1 110 ? -6.688 -3.278 7.950 1.00 94.56 110 HIS A N 1
ATOM 845 C CA . HIS A 1 110 ? -6.332 -1.935 7.493 1.00 94.56 110 HIS A CA 1
ATOM 846 C C . HIS A 1 110 ? -6.328 -1.893 5.963 1.00 94.56 110 HIS A C 1
ATOM 848 O O . HIS A 1 110 ? -6.233 -2.935 5.308 1.00 94.56 110 HIS A O 1
ATOM 854 N N . ALA A 1 111 ? -6.405 -0.699 5.379 1.00 95.06 111 ALA A N 1
ATOM 855 C CA . ALA A 1 111 ? -6.155 -0.513 3.953 1.00 95.06 111 ALA A CA 1
ATOM 856 C C . ALA A 1 111 ? -4.721 -0.042 3.733 1.00 95.06 111 ALA A C 1
ATOM 858 O O . ALA A 1 111 ? -4.300 0.935 4.340 1.00 95.06 111 ALA A O 1
ATOM 859 N N . LEU A 1 112 ? -4.004 -0.694 2.819 1.00 96.19 112 LEU A N 1
ATOM 860 C CA . LEU A 1 112 ? -2.709 -0.243 2.317 1.00 96.19 112 LEU A CA 1
ATOM 861 C C . LEU A 1 112 ? -2.751 -0.192 0.795 1.00 96.19 112 LEU A C 1
ATOM 863 O O . LEU A 1 112 ? -3.342 -1.059 0.148 1.00 96.19 112 LEU A O 1
ATOM 867 N N . GLY A 1 113 ? -2.099 0.797 0.201 1.00 94.81 113 GLY A N 1
ATOM 868 C CA . GLY A 1 113 ? -1.960 0.844 -1.240 1.00 94.81 113 GLY A CA 1
ATOM 869 C C . GLY A 1 113 ? -0.940 1.842 -1.737 1.00 94.81 113 GLY A C 1
ATOM 870 O O . GLY A 1 113 ? -0.320 2.580 -0.971 1.00 94.81 113 GLY A O 1
ATOM 871 N N . TYR A 1 114 ? -0.795 1.858 -3.055 1.00 93.69 114 TYR A N 1
ATOM 872 C CA . TYR A 1 114 ? -0.004 2.848 -3.760 1.00 93.69 114 TYR A CA 1
ATOM 873 C C . TYR A 1 114 ? -0.709 3.329 -5.022 1.00 93.69 114 TYR A C 1
ATOM 875 O O . TYR A 1 114 ? -1.570 2.651 -5.596 1.00 93.69 114 TYR A O 1
ATOM 883 N N . TYR A 1 115 ? -0.295 4.499 -5.489 1.00 90.06 115 TYR A N 1
ATOM 884 C CA . TYR A 1 115 ? -0.719 5.046 -6.761 1.00 90.06 115 TYR A CA 1
ATOM 885 C C . TYR A 1 115 ? 0.325 5.974 -7.375 1.00 90.06 115 TYR A C 1
ATOM 887 O O . TYR A 1 115 ? 1.136 6.589 -6.689 1.00 90.06 115 TYR A O 1
ATOM 895 N N . VAL A 1 116 ? 0.251 6.122 -8.693 1.00 88.44 116 VAL A N 1
ATOM 896 C CA . VAL A 1 116 ? 1.072 7.052 -9.470 1.00 88.44 116 VAL A CA 1
ATOM 897 C C . VAL A 1 116 ? 0.142 8.032 -10.168 1.00 88.44 116 VAL A C 1
ATOM 899 O O . VAL A 1 116 ? -0.742 7.628 -10.929 1.00 88.44 116 VAL A O 1
ATOM 902 N N . ARG A 1 117 ? 0.299 9.332 -9.899 1.00 72.94 117 ARG A N 1
ATOM 903 C CA . ARG A 1 117 ? -0.537 10.363 -10.525 1.00 72.94 117 ARG A CA 1
ATOM 904 C C . ARG A 1 117 ? 0.132 10.871 -11.802 1.00 72.94 117 ARG A C 1
ATOM 906 O O . ARG A 1 117 ? 1.197 11.473 -11.740 1.00 72.94 117 ARG A O 1
ATOM 913 N N . LEU A 1 118 ? -0.542 10.703 -12.938 1.00 53.53 118 LEU A N 1
ATOM 914 C CA . LEU A 1 118 ? -0.378 11.563 -14.109 1.00 53.53 118 LEU A CA 1
ATOM 915 C C . LEU A 1 118 ? -1.676 12.347 -14.305 1.00 53.53 118 LEU A C 1
ATOM 917 O O . LEU A 1 118 ? -2.761 11.890 -13.954 1.00 53.53 118 LEU A O 1
ATOM 921 N N . THR A 1 119 ? -1.550 13.566 -14.809 1.00 56.50 119 THR A N 1
ATOM 922 C CA . THR A 1 119 ? -2.525 14.668 -14.741 1.00 56.50 119 THR A CA 1
ATOM 923 C C . THR A 1 119 ? -3.905 14.408 -15.364 1.00 56.50 119 THR A C 1
ATOM 925 O O . THR A 1 119 ? -4.792 15.232 -15.163 1.00 56.50 119 THR A O 1
ATOM 928 N N . LYS A 1 120 ? -4.133 13.275 -16.051 1.00 47.88 120 LYS A N 1
ATOM 929 C CA . LYS A 1 120 ? -5.454 12.896 -16.596 1.00 47.88 120 LYS A CA 1
ATOM 930 C C . LYS A 1 120 ? -5.829 11.408 -16.547 1.00 47.88 120 LYS A C 1
ATOM 932 O O . LYS A 1 120 ? -7.014 11.117 -16.594 1.00 47.88 120 LYS A O 1
ATOM 937 N N . TYR A 1 121 ? -4.879 10.484 -16.395 1.00 51.69 121 TYR A N 1
ATOM 938 C CA . TYR A 1 121 ? -5.155 9.044 -16.314 1.00 51.69 121 TYR A CA 1
ATOM 939 C C . TYR A 1 121 ? -4.264 8.433 -15.228 1.00 51.69 121 TYR A C 1
ATOM 941 O O . TYR A 1 121 ? -3.040 8.576 -15.270 1.00 51.69 121 TYR A O 1
ATOM 949 N N . LYS A 1 122 ? -4.863 7.801 -14.212 1.00 56.47 122 LYS A N 1
ATOM 950 C CA . LYS A 1 122 ? -4.112 7.053 -13.191 1.00 56.47 122 LYS A CA 1
ATOM 951 C C . LYS A 1 122 ? -3.528 5.815 -13.874 1.00 56.47 122 LYS A C 1
ATOM 953 O O . LYS A 1 122 ? -4.290 4.965 -14.312 1.00 56.47 122 LYS A O 1
ATOM 958 N N . THR A 1 123 ? -2.206 5.716 -13.995 1.00 70.00 123 THR A N 1
ATOM 959 C CA . THR A 1 123 ? -1.577 4.607 -14.736 1.00 70.00 123 THR A CA 1
ATOM 960 C C . THR A 1 123 ? -1.392 3.364 -13.871 1.00 70.00 123 THR A C 1
ATOM 962 O O . THR A 1 123 ? -1.688 2.262 -14.318 1.00 70.00 123 THR A O 1
ATOM 965 N N . SER A 1 124 ? -0.979 3.541 -12.613 1.00 79.62 124 SER A N 1
ATOM 966 C CA . SER A 1 124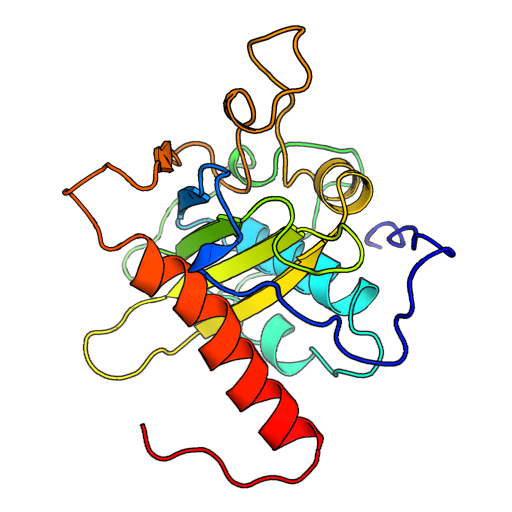 ? -0.750 2.436 -11.678 1.00 79.62 124 SER A CA 1
ATOM 967 C C . SER A 1 124 ? -1.407 2.737 -10.342 1.00 79.62 124 SER A C 1
ATOM 969 O O . SER A 1 124 ? -1.098 3.751 -9.716 1.00 79.62 124 SER A O 1
ATOM 971 N N . ILE A 1 125 ? -2.319 1.866 -9.912 1.00 87.44 125 ILE A N 1
ATOM 972 C CA . ILE A 1 125 ? -3.015 1.981 -8.629 1.00 87.44 125 ILE A CA 1
ATOM 973 C C . ILE A 1 125 ? -3.387 0.608 -8.076 1.00 87.44 125 ILE A C 1
ATOM 975 O O . ILE A 1 125 ? -3.929 -0.234 -8.801 1.00 87.44 125 ILE A O 1
ATOM 979 N N . LEU A 1 126 ? -3.109 0.386 -6.796 1.00 89.69 126 LEU A N 1
ATOM 980 C CA . LEU A 1 126 ? -3.505 -0.814 -6.069 1.00 89.69 126 LEU A CA 1
ATOM 981 C C . LEU A 1 126 ? -3.765 -0.465 -4.607 1.00 89.69 126 LEU A C 1
ATOM 983 O O . LEU A 1 126 ? -2.916 0.137 -3.961 1.00 89.69 126 LEU A O 1
ATOM 987 N N . PHE A 1 127 ? -4.910 -0.906 -4.097 1.00 91.38 127 PHE A N 1
ATOM 988 C CA . PHE A 1 127 ? -5.235 -0.922 -2.677 1.00 91.38 127 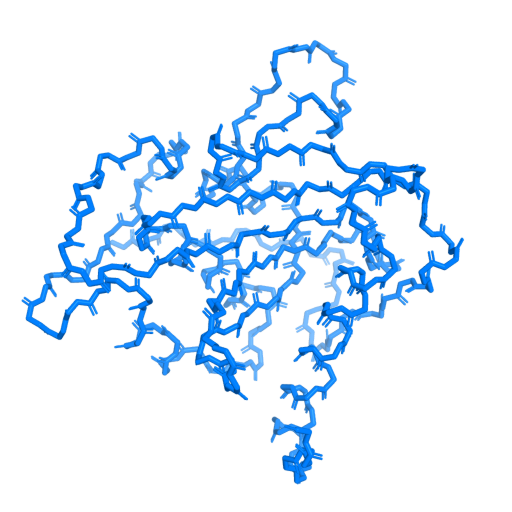PHE A CA 1
ATOM 989 C C . PHE A 1 127 ? -5.630 -2.338 -2.277 1.00 91.38 127 PHE A C 1
ATOM 991 O O . PHE A 1 127 ? -6.249 -3.053 -3.063 1.00 91.38 127 PHE A O 1
ATOM 998 N N . THR A 1 128 ? -5.257 -2.741 -1.070 1.00 92.56 128 THR A N 1
ATOM 999 C CA . THR A 1 128 ? -5.439 -4.097 -0.555 1.00 92.56 128 THR A CA 1
ATOM 1000 C C . THR A 1 128 ? -5.775 -4.068 0.935 1.00 92.56 128 THR A C 1
ATOM 1002 O O . THR A 1 128 ? -5.397 -3.110 1.618 1.00 92.56 128 THR A O 1
ATOM 1005 N N . PRO A 1 129 ? -6.478 -5.085 1.472 1.00 94.50 129 PRO A N 1
ATOM 1006 C CA . PRO A 1 129 ? -6.532 -5.289 2.904 1.00 94.50 129 PRO A CA 1
ATOM 1007 C C . PRO A 1 129 ? -5.153 -5.739 3.369 1.00 94.50 129 PRO A C 1
ATOM 1009 O O . PRO A 1 129 ? -4.437 -6.423 2.629 1.00 94.50 129 PRO A O 1
ATOM 1012 N N . CYS A 1 130 ? -4.800 -5.386 4.594 1.00 94.50 130 CYS A N 1
ATOM 1013 C CA . CYS A 1 130 ? -3.620 -5.908 5.257 1.00 94.50 130 CYS A CA 1
ATOM 1014 C C . CYS A 1 130 ? -3.871 -6.102 6.753 1.00 94.50 130 CYS A C 1
ATOM 1016 O O . CYS A 1 130 ? -4.745 -5.467 7.351 1.00 94.50 130 CYS A O 1
ATOM 1018 N N . THR A 1 131 ? -3.082 -6.994 7.342 1.00 92.69 131 THR A N 1
ATOM 1019 C CA . THR A 1 131 ? -2.907 -7.126 8.789 1.00 92.69 131 THR A CA 1
ATOM 1020 C C . THR A 1 131 ? -1.528 -6.607 9.178 1.00 92.69 131 THR A C 1
ATOM 1022 O O . THR A 1 131 ? -0.626 -6.546 8.338 1.00 92.69 131 THR A O 1
ATOM 1025 N N . GLU A 1 132 ? -1.337 -6.286 10.454 1.00 91.06 132 GLU A N 1
ATOM 1026 C CA . GLU A 1 132 ? -0.026 -5.921 10.999 1.00 91.06 132 GLU A CA 1
ATOM 1027 C C . GLU A 1 132 ? 1.042 -6.986 10.705 1.00 91.06 132 GLU A C 1
ATOM 1029 O O . GLU A 1 132 ? 2.121 -6.659 10.213 1.00 91.06 132 GLU A O 1
ATOM 1034 N N . ALA A 1 133 ? 0.703 -8.268 10.876 1.00 90.06 133 ALA A N 1
ATOM 1035 C CA . ALA A 1 133 ? 1.601 -9.380 10.571 1.00 90.06 133 ALA A CA 1
ATOM 1036 C C . ALA A 1 133 ? 2.082 -9.364 9.108 1.00 90.06 133 ALA A C 1
ATOM 1038 O O . ALA A 1 133 ? 3.248 -9.640 8.833 1.00 90.06 133 ALA A O 1
ATOM 1039 N N . ASN A 1 134 ? 1.214 -9.000 8.154 1.00 91.56 134 ASN A N 1
ATOM 1040 C CA . ASN A 1 134 ? 1.618 -8.874 6.751 1.00 91.56 134 ASN A CA 1
ATOM 1041 C C . ASN A 1 134 ? 2.582 -7.705 6.535 1.00 91.56 134 ASN A C 1
ATOM 1043 O O . ASN A 1 134 ? 3.500 -7.821 5.723 1.00 91.56 134 ASN A O 1
ATOM 1047 N N . LEU A 1 135 ? 2.369 -6.589 7.238 1.00 92.31 135 LEU A N 1
ATOM 1048 C CA . LEU A 1 135 ? 3.247 -5.428 7.143 1.00 92.31 135 LEU A CA 1
ATOM 1049 C C . LEU A 1 135 ? 4.633 -5.753 7.694 1.00 92.31 135 LEU A C 1
ATOM 1051 O O . LEU A 1 135 ? 5.623 -5.494 7.018 1.00 92.31 135 LEU A O 1
ATOM 1055 N N . GLN A 1 136 ? 4.699 -6.368 8.875 1.00 90.94 136 GLN A N 1
ATOM 1056 C CA . GLN A 1 136 ? 5.954 -6.760 9.516 1.00 90.94 136 GLN A CA 1
ATOM 1057 C C . GLN A 1 136 ? 6.716 -7.769 8.655 1.00 90.94 136 GLN A C 1
ATOM 1059 O O . GLN A 1 136 ? 7.881 -7.556 8.328 1.00 90.94 136 GLN A O 1
ATOM 1064 N N . GLN A 1 137 ? 6.038 -8.830 8.205 1.00 91.44 137 GLN A N 1
ATOM 1065 C CA . GLN A 1 137 ? 6.657 -9.897 7.418 1.00 91.44 137 GLN A CA 1
ATOM 1066 C C . GLN A 1 137 ? 7.280 -9.394 6.108 1.00 91.44 137 GLN A C 1
ATOM 1068 O O . GLN A 1 137 ? 8.284 -9.939 5.653 1.00 91.44 137 GLN A O 1
ATOM 1073 N N . LEU A 1 138 ? 6.685 -8.376 5.483 1.00 92.88 138 LEU A N 1
ATOM 1074 C CA . LEU A 1 138 ? 7.162 -7.819 4.216 1.00 92.88 138 LEU A CA 1
ATOM 1075 C C . LEU A 1 138 ? 7.963 -6.528 4.384 1.00 92.88 138 LEU A C 1
ATOM 1077 O O . LEU A 1 138 ? 8.246 -5.884 3.378 1.00 92.88 138 LEU A O 1
ATOM 1081 N N . GLY A 1 139 ? 8.295 -6.130 5.616 1.00 92.81 139 GLY A N 1
ATOM 1082 C CA . GLY A 1 139 ? 9.057 -4.911 5.877 1.00 92.81 139 GLY A CA 1
ATOM 1083 C C . GLY A 1 139 ? 8.336 -3.624 5.466 1.00 92.81 139 GLY A C 1
ATOM 1084 O O . GLY A 1 139 ? 8.976 -2.650 5.095 1.00 92.81 139 GLY A O 1
ATOM 1085 N N . LEU A 1 140 ? 7.003 -3.610 5.480 1.00 94.19 140 LEU A N 1
ATOM 1086 C CA . LEU A 1 140 ? 6.175 -2.438 5.169 1.00 94.19 140 LEU A CA 1
ATOM 1087 C C . LEU A 1 140 ? 5.857 -1.584 6.399 1.00 94.19 140 LEU A C 1
ATOM 1089 O O . LEU A 1 140 ? 5.169 -0.577 6.272 1.00 94.19 140 LEU A O 1
ATOM 1093 N N . VAL A 1 141 ? 6.332 -1.972 7.575 1.00 92.75 141 VAL A N 1
ATOM 1094 C CA . VAL A 1 141 ? 6.286 -1.159 8.788 1.00 92.75 141 VAL A CA 1
ATOM 1095 C C . VAL A 1 141 ? 7.670 -1.174 9.417 1.00 92.75 141 VAL A C 1
ATOM 1097 O O . VAL A 1 141 ? 8.254 -2.245 9.585 1.00 92.75 141 VAL A O 1
ATOM 1100 N N . ALA A 1 142 ? 8.205 0.002 9.728 1.00 86.38 142 ALA A N 1
ATOM 1101 C CA . ALA A 1 142 ? 9.289 0.122 10.689 1.00 86.38 142 ALA A CA 1
ATOM 1102 C C . ALA A 1 142 ? 8.638 0.413 12.044 1.00 86.38 142 ALA A C 1
ATOM 1104 O O . ALA A 1 142 ? 7.839 1.345 12.166 1.00 86.38 142 ALA A O 1
ATOM 1105 N N . THR A 1 143 ? 8.895 -0.449 13.027 1.00 70.00 143 THR A N 1
ATOM 1106 C CA . THR A 1 143 ? 8.348 -0.301 14.378 1.00 70.00 143 THR A CA 1
ATOM 1107 C C . THR A 1 143 ? 8.848 0.975 15.056 1.00 70.00 143 THR A C 1
ATOM 1109 O O . THR A 1 143 ? 9.960 1.434 14.816 1.00 70.00 143 THR A O 1
ATOM 1112 N N . PHE A 1 144 ? 7.950 1.486 15.889 1.00 57.41 144 PHE A N 1
ATOM 1113 C CA . PHE A 1 144 ? 7.798 2.800 16.503 1.00 57.41 144 PHE A CA 1
ATOM 1114 C C . PHE A 1 144 ? 9.057 3.427 17.134 1.00 57.41 144 PHE A C 1
ATOM 1116 O O . PHE A 1 144 ? 9.748 2.783 17.925 1.00 57.41 144 PHE A O 1
ATOM 1123 N N . GLU A 1 145 ? 9.273 4.732 16.923 1.00 46.62 145 GLU A N 1
ATOM 1124 C CA . GLU A 1 145 ? 9.987 5.568 17.906 1.00 46.62 145 GLU A CA 1
ATOM 1125 C C . GLU A 1 145 ? 9.046 5.826 19.108 1.00 46.62 145 GLU A C 1
ATOM 1127 O O . GLU A 1 145 ? 8.655 6.955 19.378 1.00 46.62 145 GLU A O 1
ATOM 1132 N N . GLY A 1 146 ? 8.598 4.778 19.812 1.00 48.34 146 GLY A N 1
ATOM 1133 C CA . GLY A 1 146 ? 7.644 4.926 20.920 1.00 48.34 146 GLY A CA 1
ATOM 1134 C C . GLY A 1 146 ? 7.009 3.617 21.394 1.00 48.34 146 GLY A C 1
ATOM 1135 O O . GLY A 1 146 ? 6.403 2.883 20.626 1.00 48.34 146 GLY A O 1
ATOM 1136 N N . ASP A 1 147 ? 7.107 3.335 22.692 1.00 47.25 147 ASP A N 1
ATOM 1137 C CA . ASP A 1 147 ? 6.671 2.087 23.352 1.00 47.25 147 ASP A CA 1
ATOM 1138 C C . ASP A 1 147 ? 5.130 1.920 23.468 1.00 47.25 147 ASP A C 1
ATOM 1140 O O . ASP A 1 147 ? 4.629 1.139 24.277 1.00 47.25 147 ASP A O 1
ATOM 1144 N N . THR A 1 148 ? 4.342 2.691 22.712 1.00 56.34 148 THR A N 1
ATOM 1145 C CA . THR A 1 148 ? 2.882 2.822 22.887 1.00 56.34 148 THR A CA 1
ATOM 1146 C C . THR A 1 148 ? 2.074 1.827 22.050 1.00 56.34 148 THR A C 1
ATOM 1148 O O . THR A 1 148 ? 0.918 1.555 22.375 1.00 56.34 148 THR A O 1
ATOM 1151 N N . GLY A 1 149 ? 2.656 1.293 20.967 1.00 59.25 149 GLY A N 1
ATOM 1152 C CA . GLY A 1 149 ? 1.947 0.461 19.989 1.00 59.25 149 GLY A CA 1
ATOM 1153 C C . GLY A 1 149 ? 0.871 1.212 19.189 1.00 59.25 149 GLY A C 1
ATOM 1154 O O . GLY A 1 149 ? 0.040 0.573 18.541 1.00 59.25 149 GLY A O 1
ATOM 1155 N N . ALA A 1 150 ? 0.853 2.548 19.242 1.00 74.50 150 ALA A N 1
ATOM 1156 C CA . ALA A 1 150 ? -0.078 3.384 18.493 1.00 74.50 150 ALA A CA 1
ATOM 1157 C C . ALA A 1 150 ? 0.402 3.540 17.044 1.00 74.50 150 ALA A C 1
ATOM 1159 O O . ALA A 1 150 ? 1.574 3.828 16.807 1.00 74.50 150 ALA A O 1
ATOM 1160 N N . TRP A 1 151 ? -0.491 3.364 16.063 1.00 82.00 151 TRP A N 1
ATOM 1161 C CA . TRP A 1 151 ? -0.127 3.449 14.642 1.00 82.00 151 TRP A CA 1
ATOM 1162 C C . TRP A 1 151 ? 0.546 4.777 14.298 1.00 82.00 151 TRP A C 1
ATOM 1164 O O . TRP A 1 151 ? 1.456 4.789 13.481 1.00 82.00 151 TRP A O 1
ATOM 1174 N N . GLU A 1 152 ? 0.141 5.857 14.954 1.00 80.44 152 GLU A N 1
ATOM 1175 C CA . GLU A 1 152 ? 0.636 7.222 14.794 1.00 80.44 152 GLU A CA 1
ATOM 1176 C C . GLU A 1 152 ? 2.154 7.361 15.013 1.00 80.44 152 GLU A C 1
ATOM 1178 O O . GLU A 1 152 ? 2.770 8.270 14.457 1.00 80.44 152 GLU A O 1
ATOM 1183 N N . ASP A 1 153 ? 2.774 6.421 15.728 1.00 80.56 153 ASP A N 1
ATOM 1184 C CA . ASP A 1 153 ? 4.220 6.394 15.966 1.00 80.56 153 ASP A CA 1
ATOM 1185 C C . ASP A 1 153 ? 4.971 5.508 14.940 1.00 80.56 153 ASP A C 1
ATOM 1187 O O . ASP A 1 153 ? 6.199 5.405 14.966 1.00 80.56 153 ASP A O 1
ATOM 1191 N N . ALA A 1 154 ? 4.254 4.837 14.027 1.00 87.00 154 ALA A N 1
ATOM 1192 C CA . ALA A 1 154 ? 4.824 3.936 13.025 1.00 87.00 154 ALA A CA 1
ATOM 1193 C C . ALA A 1 154 ? 5.123 4.627 11.690 1.00 87.00 154 ALA A C 1
ATOM 1195 O O . ALA A 1 154 ? 4.393 5.504 11.219 1.00 87.00 154 ALA A O 1
ATOM 1196 N N . VAL A 1 155 ? 6.151 4.120 11.008 1.00 90.69 155 VAL A N 1
ATOM 1197 C CA . VAL A 1 155 ? 6.487 4.482 9.626 1.00 90.69 155 VAL A CA 1
ATOM 1198 C C . VAL A 1 155 ? 5.979 3.382 8.695 1.00 90.69 155 VAL A C 1
ATOM 1200 O O . VAL A 1 155 ? 6.394 2.226 8.805 1.00 90.69 155 VAL A O 1
ATOM 1203 N N . ILE A 1 156 ? 5.077 3.730 7.769 1.00 92.94 156 ILE A N 1
ATOM 1204 C CA . ILE A 1 156 ? 4.360 2.752 6.937 1.00 92.94 156 ILE A CA 1
ATOM 1205 C C . ILE A 1 156 ? 4.732 2.880 5.460 1.00 92.94 156 ILE A C 1
ATOM 1207 O O . ILE A 1 156 ? 4.461 3.880 4.803 1.00 92.94 156 ILE A O 1
ATOM 1211 N N . ALA A 1 157 ? 5.273 1.805 4.894 1.00 92.94 157 ALA A N 1
ATOM 1212 C CA . ALA A 1 157 ? 5.645 1.614 3.492 1.00 92.94 157 ALA A CA 1
ATOM 1213 C C . ALA A 1 157 ? 6.729 2.556 2.940 1.00 92.94 157 ALA A C 1
ATOM 1215 O O . ALA A 1 157 ? 7.410 2.174 1.994 1.00 92.94 157 ALA A O 1
ATOM 1216 N N . THR A 1 158 ? 6.896 3.757 3.490 1.00 92.06 158 THR A N 1
ATOM 1217 C CA . THR A 1 158 ? 7.920 4.723 3.093 1.00 92.06 158 THR A CA 1
ATOM 1218 C C . THR A 1 158 ? 8.391 5.569 4.266 1.00 92.06 158 THR A C 1
ATOM 1220 O O . THR A 1 158 ? 7.592 5.912 5.129 1.00 92.06 158 THR A O 1
ATOM 1223 N N . ASN A 1 159 ? 9.672 5.939 4.278 1.00 89.00 159 ASN A N 1
ATOM 1224 C CA . ASN A 1 159 ? 10.272 6.774 5.326 1.00 89.00 159 ASN A CA 1
ATOM 1225 C C . ASN A 1 159 ? 9.952 8.275 5.194 1.00 89.00 159 ASN A C 1
ATOM 1227 O O . ASN A 1 159 ? 10.230 9.046 6.107 1.00 89.00 159 ASN A O 1
ATOM 1231 N N . LYS A 1 160 ? 9.344 8.701 4.082 1.00 88.75 160 LYS A N 1
ATOM 1232 C CA . LYS A 1 160 ? 8.951 10.101 3.827 1.00 88.75 160 LYS A CA 1
ATOM 1233 C C . LYS A 1 160 ? 7.465 10.361 4.049 1.00 88.75 160 LYS A C 1
ATOM 1235 O O . LYS A 1 160 ? 6.930 11.341 3.528 1.00 88.75 160 LYS A O 1
ATOM 1240 N N . GLY A 1 161 ? 6.766 9.457 4.728 1.00 90.81 161 GLY A N 1
ATOM 1241 C CA . GLY A 1 161 ? 5.351 9.640 4.997 1.00 90.81 161 GLY A CA 1
ATOM 1242 C C . GLY A 1 161 ? 5.070 10.435 6.264 1.00 90.81 161 GLY A C 1
ATOM 1243 O O . GLY A 1 161 ? 5.934 10.650 7.109 1.00 90.81 161 GLY A O 1
ATOM 1244 N N . THR A 1 162 ? 3.829 10.890 6.366 1.00 91.62 162 THR A N 1
ATOM 1245 C CA . THR A 1 162 ? 3.313 11.675 7.488 1.00 91.62 162 THR A CA 1
ATOM 1246 C C . THR A 1 162 ? 1.920 11.184 7.852 1.00 91.62 162 THR A C 1
ATOM 1248 O O . THR A 1 162 ? 1.151 10.782 6.971 1.00 91.62 162 THR A O 1
ATOM 1251 N N . TRP A 1 163 ? 1.604 11.224 9.144 1.00 92.06 163 TRP A N 1
ATOM 1252 C CA . TRP A 1 163 ? 0.255 10.995 9.647 1.00 92.06 163 TRP A CA 1
ATOM 1253 C C . TRP A 1 163 ? -0.600 12.237 9.449 1.00 92.06 163 TRP A C 1
ATOM 1255 O O . TRP A 1 163 ? -0.146 13.369 9.613 1.00 92.06 163 TRP A O 1
ATOM 1265 N N . LYS A 1 164 ? -1.827 11.995 9.006 1.00 89.75 164 LYS A N 1
ATOM 1266 C CA . LYS A 1 164 ? -2.736 12.978 8.449 1.00 89.75 164 LYS A CA 1
ATOM 1267 C C . LYS A 1 164 ? -4.084 12.875 9.150 1.00 89.75 164 LYS A C 1
ATOM 1269 O O . LYS A 1 164 ? -4.869 11.961 8.878 1.00 89.75 164 LYS A O 1
ATOM 1274 N N . ASP A 1 165 ? -4.336 13.822 10.043 1.00 87.94 165 ASP A N 1
ATOM 1275 C CA . ASP A 1 165 ? -5.569 13.898 10.819 1.00 87.94 165 ASP A CA 1
ATOM 1276 C C . ASP A 1 165 ? -6.733 14.447 10.001 1.00 87.94 165 ASP A C 1
ATOM 1278 O O . ASP A 1 165 ? -6.566 15.089 8.965 1.00 87.94 165 ASP A O 1
ATOM 1282 N N . LYS A 1 166 ? -7.950 14.207 10.485 1.00 81.81 166 LYS A N 1
ATOM 1283 C CA . LYS A 1 166 ? -9.178 14.684 9.836 1.00 81.81 166 LYS A CA 1
ATOM 1284 C C . LYS A 1 166 ? -9.266 16.214 9.764 1.00 81.81 166 LYS A C 1
ATOM 1286 O O . LYS A 1 166 ? -9.964 16.738 8.900 1.00 81.81 166 LYS A O 1
ATOM 1291 N N . GLU A 1 167 ? -8.583 16.895 10.679 1.00 80.94 167 GLU A N 1
ATOM 1292 C CA . GLU A 1 167 ? -8.565 18.352 10.836 1.00 80.94 167 GLU A CA 1
ATOM 1293 C C . GLU A 1 167 ? -7.475 19.038 9.997 1.00 80.94 167 GLU A C 1
ATOM 1295 O O . GLU A 1 167 ? -7.460 20.262 9.904 1.00 80.94 167 GLU A O 1
ATOM 1300 N N . ASP A 1 168 ? -6.569 18.284 9.366 1.00 78.00 168 ASP A N 1
ATOM 1301 C CA . ASP A 1 168 ? -5.506 18.871 8.551 1.00 78.00 168 ASP A CA 1
ATOM 1302 C C . ASP A 1 168 ? -6.080 19.394 7.218 1.00 78.00 168 ASP A C 1
ATOM 1304 O O . ASP A 1 168 ? -6.389 18.652 6.284 1.00 78.00 168 ASP A O 1
ATOM 1308 N N . GLU A 1 169 ? -6.212 20.721 7.146 1.00 70.38 169 GLU A N 1
ATOM 1309 C CA . GLU A 1 169 ? -6.761 21.467 6.010 1.00 70.38 169 GLU A CA 1
ATOM 1310 C C . GLU A 1 169 ? -5.885 21.407 4.746 1.00 70.38 169 GLU A C 1
ATOM 1312 O O . GLU A 1 169 ? -6.342 21.765 3.655 1.00 70.38 169 GLU A O 1
ATOM 1317 N N . SER A 1 170 ? -4.630 20.949 4.849 1.00 67.50 170 SER A N 1
ATOM 1318 C CA . SER A 1 170 ? -3.704 20.879 3.709 1.00 67.50 170 SER A CA 1
ATOM 1319 C C . SER A 1 170 ? -4.088 19.811 2.679 1.00 67.50 170 SER A C 1
ATOM 1321 O O . SER A 1 170 ? -3.553 19.791 1.565 1.00 67.50 170 SER A O 1
ATOM 1323 N N . PHE A 1 171 ? -5.040 18.934 3.008 1.00 70.81 171 PHE A N 1
ATOM 1324 C CA . PHE A 1 171 ? -5.578 17.930 2.101 1.00 70.81 171 PHE A CA 1
ATOM 1325 C C . PHE A 1 171 ? -7.033 17.586 2.444 1.00 70.81 171 PHE A C 1
ATOM 1327 O O . PHE A 1 171 ? -7.564 17.921 3.493 1.00 70.81 171 PHE A O 1
ATOM 1334 N N . SER A 1 172 ? -7.706 16.868 1.542 1.00 77.81 172 SER A N 1
ATOM 1335 C CA . SER A 1 172 ? -9.035 16.338 1.844 1.00 77.81 172 SER A CA 1
ATOM 1336 C C . SER A 1 172 ? -8.931 14.893 2.318 1.00 77.81 172 SER A C 1
ATOM 1338 O O . SER A 1 172 ? -8.801 13.963 1.515 1.00 77.81 172 SER A O 1
ATOM 1340 N N . TRP A 1 173 ? -9.025 14.707 3.631 1.00 83.12 173 TRP A N 1
ATOM 1341 C CA . TRP A 1 173 ? -9.042 13.400 4.289 1.00 83.12 173 TRP A CA 1
ATOM 1342 C C . TRP A 1 173 ? -10.109 12.470 3.721 1.00 83.12 173 TRP A C 1
ATOM 1344 O O . TRP A 1 173 ? -9.832 11.331 3.338 1.00 83.12 173 TRP A O 1
ATOM 1354 N N . THR A 1 174 ? -11.310 13.005 3.513 1.00 81.06 174 THR A N 1
ATOM 1355 C CA . THR A 1 174 ? -12.421 12.278 2.897 1.00 81.06 174 THR A CA 1
ATOM 1356 C C . THR A 1 174 ? -12.100 11.831 1.468 1.00 81.06 174 THR A C 1
ATOM 1358 O O . THR A 1 174 ? -12.520 10.751 1.054 1.00 81.06 174 THR A O 1
ATOM 1361 N N . ILE A 1 175 ? -11.334 12.617 0.699 1.00 82.50 175 ILE A N 1
ATOM 1362 C CA . ILE A 1 175 ? -10.892 12.204 -0.641 1.00 82.50 175 ILE A CA 1
ATOM 1363 C C . ILE A 1 175 ? -9.934 11.014 -0.544 1.00 82.50 175 ILE A C 1
ATOM 1365 O O . ILE A 1 175 ? -10.140 10.043 -1.270 1.00 82.50 175 ILE A O 1
ATOM 1369 N N . LEU A 1 176 ? -8.934 11.042 0.345 1.00 78.12 176 LEU A N 1
ATOM 1370 C CA . LEU A 1 176 ? -7.995 9.923 0.520 1.00 78.12 176 LEU A CA 1
ATOM 1371 C C . LEU A 1 176 ? -8.715 8.637 0.940 1.00 78.12 176 LEU A C 1
ATOM 1373 O O . LEU A 1 176 ? -8.484 7.580 0.353 1.00 78.12 176 LEU A O 1
ATOM 1377 N N . PHE A 1 177 ? -9.655 8.738 1.878 1.00 84.69 177 PHE A N 1
ATOM 1378 C CA . PHE A 1 177 ? -10.489 7.611 2.287 1.00 84.69 177 PHE A CA 1
ATOM 1379 C C . PHE A 1 177 ? -11.281 7.020 1.112 1.00 84.69 177 PHE A C 1
ATOM 1381 O O . PHE A 1 177 ? -11.297 5.807 0.877 1.00 84.69 177 PHE A O 1
ATOM 1388 N N . ASN A 1 178 ? -11.923 7.890 0.329 1.00 84.25 178 ASN A N 1
ATOM 1389 C CA . ASN A 1 178 ? -12.753 7.477 -0.797 1.00 84.25 178 ASN A CA 1
ATOM 1390 C C . ASN A 1 178 ? -11.940 6.939 -1.976 1.00 84.25 178 ASN A C 1
ATOM 1392 O O . ASN A 1 178 ? -12.476 6.180 -2.783 1.00 84.25 178 ASN A O 1
ATOM 1396 N N . TRP A 1 179 ? -10.654 7.276 -2.092 1.00 81.31 179 TRP A N 1
ATOM 1397 C CA . TRP A 1 179 ? -9.798 6.701 -3.128 1.00 81.31 179 TRP A CA 1
ATOM 1398 C C . TRP A 1 179 ? -9.694 5.192 -3.006 1.00 81.31 179 TRP A C 1
ATOM 1400 O O . TRP A 1 179 ? -9.782 4.510 -4.026 1.00 81.31 179 TRP A O 1
ATOM 1410 N N . VAL A 1 180 ? -9.573 4.677 -1.782 1.00 83.00 180 VAL A N 1
ATOM 1411 C CA . VAL A 1 180 ? -9.584 3.236 -1.527 1.00 83.00 180 VAL A CA 1
ATOM 1412 C C . VAL A 1 180 ? -10.885 2.648 -2.081 1.00 83.00 180 VAL A C 1
ATOM 1414 O O . VAL A 1 180 ? -10.840 1.800 -2.971 1.00 83.00 180 VAL A O 1
ATOM 1417 N N . ALA A 1 181 ? -12.041 3.184 -1.680 1.00 80.31 181 ALA A N 1
ATOM 1418 C CA . ALA A 1 181 ? -13.350 2.703 -2.123 1.00 80.31 181 ALA A CA 1
ATOM 1419 C C . ALA A 1 181 ? -13.533 2.728 -3.652 1.00 80.31 181 ALA A C 1
ATOM 1421 O O . ALA A 1 181 ? -14.033 1.758 -4.220 1.00 80.31 181 ALA A O 1
ATOM 1422 N N . VAL A 1 182 ? -13.117 3.804 -4.329 1.00 75.62 182 VAL A N 1
ATOM 1423 C CA . VAL A 1 182 ? -13.204 3.918 -5.797 1.00 75.62 182 VAL A CA 1
ATOM 1424 C C . VAL A 1 182 ? -12.353 2.842 -6.469 1.00 75.62 182 VAL A C 1
ATOM 1426 O O . VAL A 1 182 ? -12.853 2.094 -7.306 1.00 75.62 182 VAL A O 1
ATOM 1429 N N . CYS A 1 183 ? -11.098 2.688 -6.045 1.00 72.56 183 CYS A N 1
ATOM 1430 C CA . CYS A 1 183 ? -10.184 1.713 -6.644 1.00 72.56 183 CYS A CA 1
ATOM 1431 C C . CYS A 1 183 ? -10.649 0.275 -6.421 1.00 72.56 183 CYS A C 1
ATOM 1433 O O . CYS A 1 183 ? -10.553 -0.561 -7.320 1.00 72.56 183 CYS A O 1
ATOM 1435 N N . TRP A 1 184 ? -11.182 -0.003 -5.234 1.00 73.31 184 TRP A N 1
ATOM 1436 C CA . TRP A 1 184 ? -11.773 -1.290 -4.902 1.00 73.31 184 TRP A CA 1
ATOM 1437 C C . TRP A 1 184 ? -13.016 -1.586 -5.725 1.00 73.31 184 TRP A C 1
ATOM 1439 O O . TRP A 1 184 ? -13.117 -2.655 -6.321 1.00 73.31 184 TRP A O 1
ATOM 1449 N N . LYS A 1 185 ? -13.955 -0.642 -5.790 1.00 69.75 185 LYS A N 1
ATOM 1450 C CA . LYS A 1 185 ? -15.207 -0.818 -6.525 1.00 69.75 185 LYS A CA 1
ATOM 1451 C C . LYS A 1 185 ? -14.952 -1.053 -8.010 1.00 69.75 185 LYS A C 1
ATOM 1453 O O . LYS A 1 185 ? -15.580 -1.939 -8.584 1.00 69.75 185 LYS A O 1
ATOM 1458 N N . ASP A 1 186 ? -14.026 -0.312 -8.608 1.00 64.94 186 ASP A N 1
ATOM 1459 C CA . ASP A 1 186 ? -13.715 -0.438 -10.031 1.00 64.94 186 ASP A CA 1
ATOM 1460 C C . ASP A 1 186 ? -13.003 -1.763 -10.337 1.00 64.94 186 ASP A C 1
ATOM 1462 O O . ASP A 1 186 ? -13.406 -2.475 -11.259 1.00 64.94 186 ASP A O 1
ATOM 1466 N N . ARG A 1 187 ? -12.025 -2.180 -9.517 1.00 64.12 187 ARG A N 1
ATOM 1467 C CA . ARG A 1 187 ? -11.339 -3.469 -9.723 1.00 64.12 187 ARG A CA 1
ATOM 1468 C C . ARG A 1 187 ? -12.234 -4.677 -9.466 1.00 64.12 187 ARG A C 1
ATOM 1470 O O . ARG A 1 187 ? -12.198 -5.628 -10.242 1.00 64.12 187 ARG A O 1
ATOM 1477 N N . LEU A 1 188 ? -13.054 -4.651 -8.417 1.00 64.75 188 LEU A N 1
ATOM 1478 C CA . LEU A 1 188 ? -13.985 -5.746 -8.137 1.00 64.75 188 LEU A CA 1
ATOM 1479 C C . LEU A 1 188 ? -15.061 -5.861 -9.208 1.00 64.75 188 LEU A C 1
ATOM 1481 O O . LEU A 1 188 ? -15.406 -6.972 -9.601 1.00 64.75 188 LEU A O 1
ATOM 1485 N N . ARG A 1 189 ? -15.564 -4.732 -9.721 1.00 63.19 189 ARG A N 1
ATOM 1486 C CA . ARG A 1 189 ? -16.502 -4.740 -10.847 1.00 63.19 189 ARG A CA 1
ATOM 1487 C C . ARG A 1 189 ? -15.911 -5.445 -12.057 1.00 63.19 189 ARG A C 1
ATOM 1489 O O . ARG A 1 189 ? -16.588 -6.305 -12.603 1.00 63.19 189 ARG A O 1
ATOM 1496 N N . LEU A 1 190 ? -14.668 -5.143 -12.427 1.00 59.25 190 LEU A N 1
ATOM 1497 C CA . LEU A 1 190 ? -14.014 -5.775 -13.577 1.00 59.25 190 LEU A CA 1
ATOM 1498 C C . LEU A 1 190 ? -13.848 -7.285 -13.406 1.00 59.25 190 LEU A C 1
ATOM 1500 O O . LEU A 1 190 ? -14.122 -8.052 -14.325 1.00 59.25 190 LEU A O 1
ATOM 1504 N N . ILE A 1 191 ? -13.461 -7.722 -12.210 1.00 60.59 191 ILE A N 1
ATOM 1505 C CA . ILE A 1 191 ? -13.245 -9.142 -11.900 1.00 60.59 191 ILE A CA 1
ATOM 1506 C C . ILE A 1 191 ? -14.569 -9.918 -11.861 1.00 60.59 191 ILE A C 1
ATOM 1508 O O . ILE A 1 191 ? -14.608 -11.088 -12.229 1.00 60.59 191 ILE A O 1
ATOM 1512 N N . MET A 1 192 ? -15.672 -9.263 -11.492 1.00 58.28 192 MET A N 1
ATOM 1513 C CA . MET A 1 192 ? -17.022 -9.838 -11.516 1.00 58.28 192 MET A CA 1
ATOM 1514 C C . MET A 1 192 ? -17.726 -9.707 -12.884 1.00 58.28 192 MET A C 1
ATOM 1516 O O . MET A 1 192 ? -18.937 -9.907 -12.966 1.00 58.28 192 MET A O 1
ATOM 1520 N N . GLY A 1 193 ? -17.008 -9.357 -13.960 1.00 52.53 193 GLY A N 1
ATOM 1521 C CA . GLY A 1 193 ? -17.572 -9.244 -15.316 1.00 52.53 193 GLY A CA 1
ATOM 1522 C C . GLY A 1 193 ? -18.369 -7.960 -15.583 1.00 52.53 193 GLY A C 1
ATOM 1523 O O . GLY A 1 193 ? -19.121 -7.875 -16.553 1.00 52.53 193 GLY A O 1
ATOM 1524 N N . GLY A 1 194 ? -18.229 -6.950 -14.727 1.00 53.41 194 GLY A N 1
ATOM 1525 C CA . GLY A 1 194 ? -18.775 -5.612 -14.931 1.00 53.41 194 GLY A CA 1
ATOM 1526 C C . GLY A 1 194 ? -17.956 -4.794 -15.935 1.00 53.41 194 GLY A C 1
ATOM 1527 O O . GLY A 1 194 ? -16.757 -5.000 -16.103 1.00 53.41 194 GLY A O 1
ATOM 1528 N N . LYS A 1 195 ? -18.608 -3.831 -16.597 1.00 47.41 195 LYS A N 1
ATOM 1529 C CA . LYS A 1 195 ? -17.936 -2.879 -17.499 1.00 47.41 195 LYS A CA 1
ATOM 1530 C C . LYS A 1 195 ? -17.093 -1.873 -16.707 1.00 47.41 195 LYS A C 1
ATOM 1532 O O . LYS A 1 195 ? -17.495 -1.474 -15.610 1.00 47.41 195 LYS A O 1
ATOM 1537 N N . GLU A 1 196 ? -15.966 -1.443 -17.284 1.00 47.19 196 GLU A N 1
ATOM 1538 C CA . GLU A 1 196 ? -15.177 -0.316 -16.767 1.00 47.19 196 GLU A CA 1
ATOM 1539 C C . GLU A 1 196 ? -16.073 0.911 -16.598 1.00 47.19 196 GLU A C 1
ATOM 1541 O O . GLU A 1 196 ? -16.915 1.212 -17.449 1.00 47.19 196 GLU A O 1
ATOM 1546 N N . SER A 1 197 ? -15.923 1.599 -15.467 1.00 44.28 197 SER A N 1
ATOM 1547 C CA . SER A 1 197 ? -16.647 2.841 -15.243 1.00 44.28 197 SER A CA 1
ATOM 1548 C C . SER A 1 197 ? -15.983 3.956 -16.055 1.00 44.28 197 SER A C 1
ATOM 1550 O O . SER A 1 197 ? -14.765 4.105 -15.956 1.00 44.28 197 SER A O 1
ATOM 1552 N N . PRO A 1 198 ? -16.742 4.747 -16.834 1.00 37.78 198 PRO A N 1
ATOM 1553 C CA . PRO A 1 198 ? -16.202 5.890 -17.552 1.00 37.78 198 PRO A CA 1
ATOM 1554 C C . PRO A 1 198 ? -16.015 7.031 -16.546 1.00 37.78 198 PRO A C 1
ATOM 1556 O O . PRO A 1 198 ? -16.918 7.842 -16.352 1.00 37.78 198 PRO A O 1
ATOM 1559 N N . TRP A 1 199 ? -14.886 7.041 -15.841 1.00 41.31 199 TRP A N 1
ATOM 1560 C CA . TRP A 1 199 ? -14.454 8.183 -15.036 1.00 41.31 199 TRP A CA 1
ATOM 1561 C C . TRP A 1 199 ? -13.235 8.830 -15.681 1.00 41.31 199 TRP A C 1
ATOM 1563 O O . TRP A 1 199 ? -12.222 8.118 -15.865 1.00 41.31 199 TRP A O 1
#

Secondary structure (DSSP, 8-state):
-PPPPPP-TTS--SSPPPBPPTTT--S-EEEEEE--HHHHHHHHHHHHHH-TTS--HHHHHT-TT--TTSPPP---SS---GGGS---PPTTPPPEEEEEETT-BTTSPEEEEEEE--SS---EEEEEEE-HHHHHHTT-EEPPSSTT--GGG-EES-TT-EEE-TT-TTS-HHHHHHHHHHHHHHHHHHHTTPPPP--

pLDDT: mean 83.35, std 13.49, range [37.78, 96.25]

Organism: NCBI:txid1314802